Protein AF-A0A7C5CZN5-F1 (afdb_monomer_lite)

Sequence (218 aa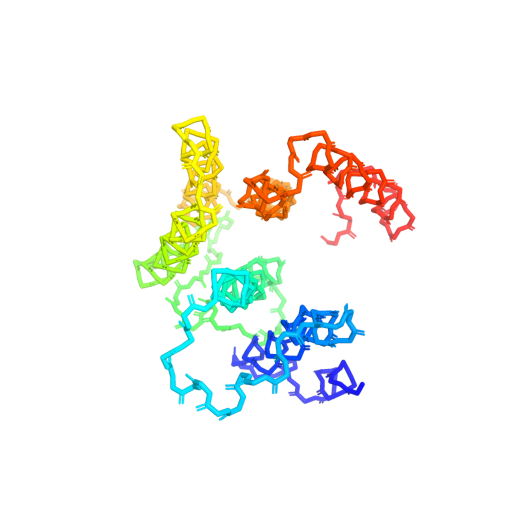):
MMGFVYNLHNKRMKGKFLPIAAAHSLLLPFSFFGAGGDPALSSSFPFVTDPMTQGAIILWGYLMLQIFYQIMIEGDLKDIDMDEASMLRSLGVKVTEGRFVASLRARVVSMVLKILSASLLFVSVAVLGGTLVHYIIIAFFSIILLLLDRMMMGQKLFDHARMLRTMALMEVASTFAIPAAVSPVIGWEASLFIMIINISYFVPMNRFLWGTLIKPRV

Radius of gyration: 18.28 Å; chains: 1; bounding box: 50×35×45 Å

Foldseek 3Di:
DVVVVCVPPVQAPQCSLQVVLVVVLVVQVCVQVVVPHDPCCVVCPPPDPQLVVVLSVLVSVLSSLVSSCCCQPLVCLLCQVPPTRHNQVVQPWHQDPQKTAGDPSSLVVNLVSLVSSLVSLVVSLVSLVHDPVLVVVSVVLSVLLNVLSCVLNPIDRDDSQVNQLSSLSNVLSSVLSSLSSCCSPVNPVVSVVVSVVVLVCQQVVQCVQQVHRRTRDD

Secondary structure (DSSP, 8-state):
-HHHHHHHTGGG-TTTHHHHHHHHHTHHHHHHHHTT--TTHHHHTT----HHHHHHHHHHHHHHHHHHHIIIIIIHHHTTTSSS--HHHHTT-EEETTEEE--HHHHHHHHHHHHHHHHHHHHHHHHTT--HHHHHHHHHHHHHHHHHHHHHHS-EE--HHHHHHHHHHHHHHHHHHHHHHHHHHHHHHHHHHHHHHHHHHHHHHHHHHHSSSS----

Structure (mmCIF, N/CA/C/O backbone):
data_AF-A0A7C5CZN5-F1
#
_entry.id   AF-A0A7C5CZN5-F1
#
loop_
_atom_site.group_PDB
_atom_site.id
_atom_site.type_symbol
_atom_site.label_atom_id
_atom_site.label_alt_id
_atom_site.label_comp_id
_atom_site.label_asym_id
_atom_site.label_entity_id
_atom_site.label_seq_id
_atom_site.pdbx_PDB_ins_code
_atom_site.Cartn_x
_atom_site.Cartn_y
_atom_site.Cartn_z
_atom_site.occupancy
_atom_site.B_iso_or_equiv
_atom_site.auth_seq_id
_atom_site.auth_comp_id
_atom_site.auth_asym_id
_atom_site.auth_atom_id
_atom_site.pdbx_PDB_model_num
ATOM 1 N N . MET A 1 1 ? 1.472 -23.435 6.966 1.00 40.16 1 MET A N 1
ATOM 2 C CA . MET A 1 1 ? 2.025 -23.549 8.340 1.00 40.16 1 MET A CA 1
ATOM 3 C C . MET A 1 1 ? 1.738 -22.334 9.230 1.00 40.16 1 MET A C 1
ATOM 5 O O . MET A 1 1 ? 1.247 -22.535 10.330 1.00 40.16 1 MET A O 1
ATOM 9 N N . MET A 1 2 ? 1.955 -21.086 8.792 1.00 47.81 2 MET A N 1
ATOM 10 C CA . MET A 1 2 ? 1.761 -19.897 9.655 1.00 47.81 2 MET A CA 1
ATOM 11 C C . MET A 1 2 ? 0.302 -19.607 10.062 1.00 47.81 2 MET A C 1
ATOM 13 O O . MET A 1 2 ? 0.075 -19.116 11.162 1.00 47.81 2 MET A O 1
ATOM 17 N N . GLY A 1 3 ? -0.697 -19.983 9.252 1.00 45.53 3 GLY A N 1
ATOM 18 C CA . GLY A 1 3 ? -2.117 -19.869 9.632 1.00 45.53 3 GLY A CA 1
ATOM 19 C C . GLY A 1 3 ? -2.522 -20.750 10.827 1.00 45.53 3 GLY A C 1
ATOM 20 O O . GLY A 1 3 ? -3.391 -20.377 11.610 1.00 45.53 3 GLY A O 1
ATOM 21 N N . PHE A 1 4 ? -1.842 -21.884 11.025 1.00 47.12 4 PHE A N 1
ATOM 22 C CA . PHE A 1 4 ? -2.062 -22.772 12.171 1.00 47.12 4 PHE A CA 1
ATOM 23 C C . PHE A 1 4 ? -1.466 -22.179 13.457 1.00 47.12 4 PHE A C 1
ATOM 25 O O . PHE A 1 4 ? -2.134 -22.119 14.487 1.00 47.12 4 PHE A O 1
ATOM 32 N N . VAL A 1 5 ? -0.246 -21.634 13.372 1.00 55.03 5 VAL A N 1
ATOM 33 C CA . VAL A 1 5 ? 0.393 -20.888 14.472 1.00 55.03 5 VAL A CA 1
ATOM 34 C C . VAL A 1 5 ? -0.419 -19.636 14.826 1.00 55.03 5 VAL A C 1
ATOM 36 O O . VAL A 1 5 ? -0.600 -19.325 16.004 1.00 55.03 5 VAL A O 1
ATOM 39 N N . TYR A 1 6 ? -0.983 -18.959 13.817 1.00 54.09 6 TYR A N 1
ATOM 40 C CA . TYR A 1 6 ? -1.838 -17.794 14.018 1.00 54.09 6 TYR A CA 1
ATOM 41 C C . TYR A 1 6 ? -3.081 -18.115 14.853 1.00 54.09 6 TYR A C 1
ATOM 43 O O . TYR A 1 6 ? -3.347 -17.443 15.851 1.00 54.09 6 TYR A O 1
ATOM 51 N N . ASN A 1 7 ? -3.801 -19.171 14.470 1.00 61.59 7 ASN A N 1
ATOM 52 C CA . ASN A 1 7 ? -5.035 -19.576 15.137 1.00 61.59 7 ASN A CA 1
ATOM 53 C C . ASN A 1 7 ? -4.812 -20.122 16.553 1.00 61.59 7 ASN A C 1
ATOM 55 O O . ASN A 1 7 ? -5.695 -19.965 17.391 1.00 61.59 7 ASN A O 1
ATOM 59 N N . LEU A 1 8 ? -3.652 -20.724 16.838 1.00 57.94 8 LEU A N 1
ATOM 60 C CA . LEU A 1 8 ? -3.363 -21.296 18.157 1.00 57.94 8 LEU A CA 1
ATOM 61 C C . LEU A 1 8 ? -2.773 -20.292 19.158 1.00 57.94 8 LEU A C 1
ATOM 63 O O . LEU A 1 8 ? -3.093 -20.373 20.340 1.00 57.94 8 LEU A O 1
ATOM 67 N N . HIS A 1 9 ? -1.919 -19.362 18.715 1.00 59.38 9 HIS A N 1
ATOM 68 C CA . HIS A 1 9 ? -1.134 -18.517 19.632 1.00 59.38 9 HIS A CA 1
ATOM 69 C C . HIS A 1 9 ? -1.270 -17.005 19.376 1.00 59.38 9 HIS A C 1
ATOM 71 O O . HIS A 1 9 ? -1.290 -16.226 20.330 1.00 59.38 9 HIS A O 1
ATOM 77 N N . ASN A 1 10 ? -1.420 -16.553 18.124 1.00 58.41 10 ASN A N 1
ATOM 78 C CA . ASN A 1 10 ? -1.312 -15.117 17.815 1.00 58.41 10 ASN A CA 1
ATOM 79 C C . ASN A 1 10 ? -2.594 -14.305 18.001 1.00 58.41 10 ASN A C 1
ATOM 81 O O . ASN A 1 10 ? -2.487 -13.089 18.129 1.00 58.41 10 ASN A O 1
ATOM 85 N N . LYS A 1 11 ? -3.790 -14.907 18.079 1.00 61.91 11 LYS A N 1
ATOM 86 C CA . LYS A 1 11 ? -5.019 -14.134 18.375 1.00 61.91 11 LYS A CA 1
ATOM 87 C C . LYS A 1 11 ? -4.953 -13.367 19.708 1.00 61.91 11 LYS A C 1
ATOM 89 O O . LYS A 1 11 ? -5.675 -12.396 19.909 1.00 61.91 11 LYS A O 1
ATOM 94 N N . ARG A 1 12 ? -4.048 -13.777 20.604 1.00 69.56 12 ARG A N 1
ATOM 95 C CA . ARG A 1 12 ? -3.794 -13.154 21.912 1.00 69.56 12 ARG A CA 1
ATOM 96 C C . ARG A 1 12 ? -2.613 -12.176 21.915 1.00 69.56 12 ARG A C 1
ATOM 98 O O . ARG A 1 12 ? -2.383 -11.501 22.915 1.00 69.56 12 ARG A O 1
ATOM 105 N N . MET A 1 13 ? -1.861 -12.073 20.819 1.00 78.56 13 MET A N 1
ATOM 106 C CA . MET A 1 13 ? -0.673 -11.223 20.724 1.00 78.56 13 MET A CA 1
ATOM 107 C C . MET A 1 13 ? -0.981 -9.924 19.979 1.00 78.56 13 MET A C 1
ATOM 109 O O . MET A 1 13 ? -1.413 -9.940 18.832 1.00 78.56 13 MET A O 1
ATOM 113 N N . LYS A 1 14 ? -0.662 -8.774 20.585 1.00 80.12 14 LYS A N 1
ATOM 114 C CA . LYS A 1 14 ? -0.815 -7.458 19.930 1.00 80.12 14 LYS A CA 1
ATOM 115 C C . LYS A 1 14 ? 0.038 -7.341 18.657 1.00 80.12 14 LYS A C 1
ATOM 117 O O . LYS A 1 14 ? -0.396 -6.771 17.667 1.00 80.12 14 LYS A O 1
ATOM 122 N N . GLY A 1 15 ? 1.228 -7.946 18.654 1.00 78.81 15 GLY A N 1
ATOM 123 C CA . GLY A 1 15 ? 2.153 -7.968 17.513 1.00 78.81 15 GLY A CA 1
ATOM 124 C C . GLY A 1 15 ? 1.828 -8.993 16.420 1.00 78.81 15 GLY A C 1
ATOM 125 O O . GLY A 1 15 ? 2.710 -9.301 15.623 1.00 78.81 15 GLY A O 1
ATOM 126 N N . LYS A 1 16 ? 0.607 -9.552 16.378 1.00 79.50 16 LYS A N 1
ATOM 127 C CA . LYS A 1 16 ? 0.226 -10.645 15.459 1.00 79.50 16 LYS A CA 1
ATOM 128 C C . LYS A 1 16 ? 0.485 -10.338 13.982 1.00 79.50 16 LYS A C 1
ATOM 130 O O . LYS A 1 16 ? 0.818 -11.241 13.223 1.00 79.50 16 LYS A O 1
ATOM 135 N N . PHE A 1 17 ? 0.393 -9.070 13.590 1.00 82.25 17 PHE A N 1
ATOM 136 C CA . PHE A 1 17 ? 0.615 -8.612 12.219 1.00 82.25 17 PHE A CA 1
ATOM 137 C C . PHE A 1 17 ? 2.041 -8.868 11.701 1.00 82.25 17 PHE A C 1
ATOM 139 O O . PHE A 1 17 ? 2.196 -9.135 10.513 1.00 82.25 17 PHE A O 1
ATOM 146 N N . LEU A 1 18 ? 3.066 -8.844 12.567 1.00 85.06 18 LEU A N 1
ATOM 147 C CA . LEU A 1 18 ? 4.470 -9.008 12.167 1.00 85.06 18 LEU A CA 1
ATOM 148 C C . LEU A 1 18 ? 4.746 -10.370 11.505 1.00 85.06 18 LEU A C 1
ATOM 150 O O . LEU A 1 18 ? 5.114 -10.391 10.328 1.00 85.06 18 LEU A O 1
ATOM 154 N N . PRO A 1 19 ? 4.547 -11.512 12.196 1.00 80.94 19 PRO A N 1
ATOM 155 C CA . PRO A 1 19 ? 4.796 -12.818 11.595 1.00 80.94 19 PRO A CA 1
ATOM 156 C C . PRO A 1 19 ? 3.873 -13.081 10.400 1.00 80.94 19 PRO A C 1
ATOM 158 O O . PRO A 1 19 ? 4.314 -13.644 9.402 1.00 80.94 19 PRO A O 1
ATOM 161 N N . ILE A 1 20 ? 2.607 -12.654 10.456 1.00 81.44 20 ILE A N 1
ATOM 162 C CA . ILE A 1 20 ? 1.650 -12.903 9.367 1.00 81.44 20 ILE A CA 1
ATOM 163 C C . ILE A 1 20 ? 2.083 -12.182 8.096 1.00 81.44 20 ILE A C 1
ATOM 165 O O . ILE A 1 20 ? 2.113 -12.805 7.036 1.00 81.44 20 ILE A O 1
ATOM 169 N N . ALA A 1 21 ? 2.438 -10.903 8.190 1.00 85.00 21 ALA A N 1
ATOM 170 C CA . ALA A 1 21 ? 2.872 -10.146 7.030 1.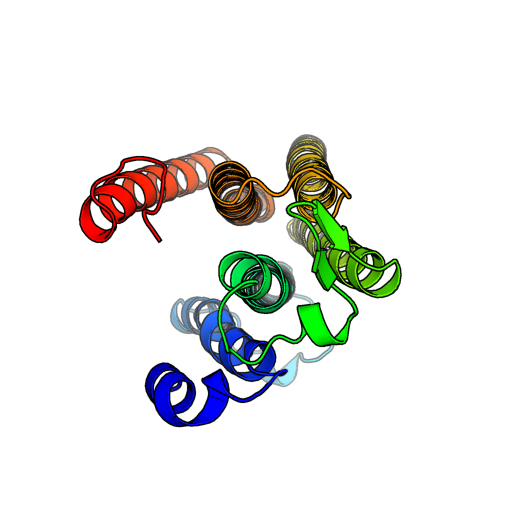00 85.00 21 ALA A CA 1
ATOM 171 C C . ALA A 1 21 ? 4.201 -10.651 6.482 1.00 85.00 21 ALA A C 1
ATOM 173 O O . ALA A 1 21 ? 4.326 -10.738 5.269 1.00 85.00 21 ALA A O 1
ATOM 174 N N . ALA A 1 22 ? 5.143 -11.063 7.338 1.00 82.00 22 ALA A N 1
ATOM 175 C CA . ALA A 1 22 ? 6.364 -11.719 6.878 1.00 82.00 22 ALA A CA 1
ATOM 176 C C . ALA A 1 22 ? 6.045 -12.992 6.076 1.00 82.00 22 ALA A C 1
ATOM 178 O O . ALA A 1 22 ? 6.580 -13.187 4.995 1.00 82.00 22 ALA A O 1
ATOM 179 N N . ALA A 1 23 ? 5.124 -13.837 6.546 1.00 83.94 23 ALA A N 1
ATOM 180 C CA . ALA A 1 23 ? 4.755 -15.053 5.822 1.00 83.94 23 ALA A CA 1
ATOM 181 C C . ALA A 1 23 ? 4.038 -14.787 4.493 1.00 83.94 23 ALA A C 1
ATOM 183 O O . ALA A 1 23 ? 4.327 -15.452 3.502 1.00 83.94 23 ALA A O 1
ATOM 184 N N . HIS A 1 24 ? 3.086 -13.853 4.474 1.00 84.69 24 HIS A N 1
ATOM 185 C CA . HIS A 1 24 ? 2.280 -13.585 3.281 1.00 84.69 24 HIS A CA 1
ATOM 186 C C . HIS A 1 24 ? 3.042 -12.752 2.250 1.00 84.69 24 HIS A C 1
ATOM 188 O O . HIS A 1 24 ? 2.870 -12.969 1.053 1.00 84.69 24 HIS A O 1
ATOM 194 N N . SER A 1 25 ? 3.925 -11.847 2.684 1.00 86.69 25 SER A N 1
ATOM 195 C CA . SER A 1 25 ? 4.734 -11.053 1.760 1.00 86.69 25 SER A CA 1
ATOM 196 C C . SER A 1 25 ? 5.730 -11.917 0.989 1.00 86.69 25 SER A C 1
ATOM 198 O O . SER A 1 25 ? 6.031 -11.586 -0.152 1.00 86.69 25 SER A O 1
ATOM 200 N N . LEU A 1 26 ? 6.185 -13.046 1.555 1.00 86.38 26 LEU A N 1
ATOM 201 C CA . LEU A 1 26 ? 7.110 -13.981 0.902 1.00 86.38 26 LEU A CA 1
ATOM 202 C C . LEU A 1 26 ? 6.550 -14.638 -0.370 1.00 86.38 26 LEU A C 1
ATOM 204 O O . LEU A 1 26 ? 7.328 -15.143 -1.175 1.00 86.38 26 LEU A O 1
ATOM 208 N N . LEU A 1 27 ? 5.234 -14.594 -0.605 1.00 85.12 27 LEU A N 1
ATOM 209 C CA . LEU A 1 27 ? 4.645 -15.082 -1.858 1.00 85.12 27 LEU A CA 1
ATOM 210 C C . LEU A 1 27 ? 5.238 -14.379 -3.088 1.00 85.12 27 LEU A C 1
ATOM 212 O O . LEU A 1 27 ? 5.466 -15.029 -4.109 1.00 85.12 27 LEU A O 1
ATOM 216 N N . LEU A 1 28 ? 5.529 -13.078 -2.985 1.00 85.19 28 LEU A N 1
ATOM 217 C CA . LEU A 1 28 ? 6.115 -12.303 -4.078 1.00 85.19 28 LEU A CA 1
ATOM 218 C C . LEU A 1 28 ? 7.554 -12.741 -4.401 1.00 85.19 28 LEU A C 1
ATOM 220 O O . LEU A 1 28 ? 7.777 -13.146 -5.542 1.00 85.19 28 LEU A O 1
ATOM 224 N N . PRO A 1 29 ? 8.524 -12.732 -3.462 1.00 82.69 29 PRO A N 1
ATOM 225 C CA . PRO A 1 29 ? 9.877 -13.187 -3.759 1.00 82.69 29 PRO A CA 1
ATOM 226 C C . PRO A 1 29 ? 9.910 -14.658 -4.188 1.00 82.69 29 PRO A C 1
ATOM 228 O O . PRO A 1 29 ? 10.628 -14.975 -5.130 1.00 82.69 29 PRO A O 1
ATOM 231 N N . PHE A 1 30 ? 9.096 -15.549 -3.603 1.00 83.75 30 PHE A N 1
ATOM 232 C CA . PHE A 1 30 ? 9.028 -16.937 -4.084 1.00 83.75 30 PHE A CA 1
ATOM 233 C C . PHE A 1 30 ? 8.575 -17.030 -5.542 1.00 83.75 30 PHE A C 1
ATOM 235 O O . PHE A 1 30 ? 9.169 -17.780 -6.313 1.00 83.75 30 PHE A O 1
ATOM 242 N N . SER A 1 31 ? 7.563 -16.254 -5.932 1.00 84.62 31 SER A N 1
ATOM 243 C CA . SER A 1 31 ? 7.087 -16.230 -7.319 1.00 84.62 31 SER A CA 1
ATOM 244 C C . SER A 1 31 ? 8.133 -15.632 -8.264 1.00 84.62 31 SER A C 1
ATOM 246 O O . SER A 1 31 ? 8.361 -16.174 -9.340 1.00 84.62 31 SER A O 1
ATOM 248 N N . PHE A 1 32 ? 8.805 -14.553 -7.851 1.00 84.38 32 PHE A N 1
ATOM 249 C CA . PHE A 1 32 ? 9.833 -13.882 -8.648 1.00 84.38 32 PHE A CA 1
ATOM 250 C C . PHE A 1 32 ? 11.049 -14.783 -8.903 1.00 84.38 32 PHE A C 1
ATOM 252 O O . PHE A 1 32 ? 11.406 -15.017 -10.054 1.00 84.38 32 PHE A O 1
ATOM 259 N N . PHE A 1 33 ? 11.650 -15.356 -7.855 1.00 82.06 33 PHE A N 1
ATOM 260 C CA . PHE A 1 33 ? 12.804 -16.252 -8.021 1.00 82.06 33 PHE A CA 1
ATOM 261 C C . PHE A 1 33 ? 12.414 -17.588 -8.660 1.00 82.06 33 PHE A C 1
ATOM 263 O O . PHE A 1 33 ? 13.184 -18.135 -9.444 1.00 82.06 33 PHE A O 1
ATOM 270 N N . GLY A 1 34 ? 11.203 -18.090 -8.397 1.00 79.62 34 GLY A N 1
ATOM 271 C CA . GLY A 1 34 ? 10.682 -19.298 -9.040 1.00 79.62 34 GLY A CA 1
ATOM 272 C C . GLY A 1 34 ? 10.465 -19.149 -10.550 1.00 79.62 34 GLY A C 1
ATOM 273 O O . GLY A 1 34 ? 10.592 -20.127 -11.279 1.00 79.62 34 GLY A O 1
ATOM 274 N N . ALA A 1 35 ? 10.189 -17.933 -11.029 1.00 82.69 35 ALA A N 1
ATOM 275 C CA . ALA A 1 35 ? 10.028 -17.618 -12.448 1.00 82.69 35 ALA A CA 1
ATOM 276 C C . ALA A 1 35 ? 11.351 -17.267 -13.164 1.00 82.69 35 ALA A C 1
ATOM 278 O O . ALA A 1 35 ? 11.318 -16.799 -14.300 1.00 82.69 35 ALA A O 1
ATOM 279 N N . GLY A 1 36 ? 12.506 -17.488 -12.524 1.00 77.31 36 GLY A N 1
ATOM 280 C CA . GLY A 1 36 ? 13.822 -17.179 -13.094 1.00 77.31 36 GLY A CA 1
ATOM 281 C C . GLY A 1 36 ? 14.361 -15.788 -12.747 1.00 77.31 36 GLY A C 1
ATOM 282 O O . GLY A 1 36 ? 15.161 -15.249 -13.506 1.00 77.31 36 GLY A O 1
ATOM 283 N N . GLY A 1 37 ? 13.924 -15.198 -11.626 1.00 76.25 37 GLY A N 1
ATOM 284 C CA . GLY A 1 37 ? 14.500 -13.962 -11.080 1.00 76.25 37 GLY A CA 1
ATOM 285 C C . GLY A 1 37 ? 16.007 -14.064 -10.799 1.00 76.25 37 GLY A C 1
ATOM 286 O O . GLY A 1 37 ? 16.558 -15.162 -10.741 1.00 76.25 37 GLY A O 1
ATOM 287 N N . ASP A 1 38 ? 16.669 -12.915 -10.622 1.00 76.12 38 ASP A N 1
ATOM 288 C CA . ASP A 1 38 ? 18.136 -12.804 -10.627 1.00 76.12 38 ASP A CA 1
ATOM 289 C C . ASP A 1 38 ? 18.831 -13.772 -9.637 1.00 76.12 38 ASP A C 1
ATOM 291 O O . ASP A 1 38 ? 18.738 -13.587 -8.414 1.00 76.12 38 ASP A O 1
ATOM 295 N N . PRO A 1 39 ? 19.566 -14.789 -10.135 1.00 66.56 39 PRO A N 1
ATOM 296 C CA . PRO A 1 39 ? 20.276 -15.742 -9.289 1.00 66.56 39 PRO A CA 1
ATOM 297 C C . PRO A 1 39 ? 21.468 -15.110 -8.552 1.00 66.56 39 PRO A C 1
ATOM 299 O O . PRO A 1 39 ? 21.938 -15.676 -7.564 1.00 66.56 39 PRO A O 1
ATOM 302 N N . ALA A 1 40 ? 21.951 -13.943 -8.994 1.00 67.12 40 ALA A N 1
ATOM 303 C CA . ALA A 1 40 ? 23.078 -13.230 -8.399 1.00 67.12 40 ALA A CA 1
ATOM 304 C C . ALA A 1 40 ? 22.679 -12.325 -7.219 1.00 67.12 40 ALA A C 1
ATOM 306 O O . ALA A 1 40 ? 23.544 -11.654 -6.649 1.00 67.12 40 ALA A O 1
ATOM 307 N N . LEU A 1 41 ? 21.408 -12.319 -6.792 1.00 71.75 41 LEU A N 1
ATOM 308 C CA . LEU A 1 41 ? 20.956 -11.482 -5.674 1.00 71.75 41 LEU A CA 1
ATOM 309 C C . LEU A 1 41 ? 21.795 -11.695 -4.402 1.00 71.75 41 LEU A C 1
ATOM 311 O O . LEU A 1 41 ? 22.114 -10.730 -3.710 1.00 71.75 41 LEU A O 1
ATOM 315 N N . SER A 1 42 ? 22.181 -12.937 -4.099 1.00 67.75 42 SER A N 1
ATOM 316 C CA . SER A 1 42 ? 22.986 -13.258 -2.911 1.00 67.75 42 SER A CA 1
ATOM 317 C C . SER A 1 42 ? 24.381 -12.625 -2.943 1.00 67.75 42 SER A C 1
ATOM 319 O O . SER A 1 42 ? 24.892 -12.236 -1.896 1.00 67.75 42 SER A O 1
ATOM 321 N N . SER A 1 43 ? 24.976 -12.481 -4.130 1.00 68.31 43 SER A N 1
ATOM 322 C CA . SER A 1 43 ? 26.282 -11.844 -4.334 1.00 68.31 43 SER A CA 1
ATOM 323 C C . SER A 1 43 ? 26.207 -10.325 -4.493 1.00 68.31 43 SER A C 1
ATOM 325 O O . SER A 1 43 ? 27.184 -9.639 -4.205 1.00 68.31 43 SER A O 1
ATOM 327 N N . SER A 1 44 ? 25.062 -9.798 -4.931 1.00 65.69 44 SER A N 1
ATOM 328 C CA . SER A 1 44 ? 24.868 -8.371 -5.216 1.00 65.69 44 SER A CA 1
ATOM 329 C C . SER A 1 44 ? 24.215 -7.606 -4.060 1.00 65.69 44 SER A C 1
ATOM 331 O O . SER A 1 44 ? 24.133 -6.383 -4.104 1.00 65.69 44 SER A O 1
ATOM 333 N N . PHE A 1 45 ? 23.747 -8.280 -3.005 1.00 65.31 45 PHE A N 1
ATOM 334 C CA . PHE A 1 45 ? 23.157 -7.623 -1.837 1.00 65.31 45 PHE A CA 1
ATOM 335 C C . PHE A 1 45 ? 24.232 -6.908 -0.989 1.00 65.31 45 PHE A C 1
ATOM 337 O O . PHE A 1 45 ? 25.274 -7.499 -0.709 1.00 65.31 45 PHE A O 1
ATOM 344 N N . PRO A 1 46 ? 24.008 -5.664 -0.519 1.00 63.00 46 PRO A N 1
ATOM 345 C CA . PRO A 1 46 ? 22.781 -4.863 -0.617 1.00 63.00 46 PRO A CA 1
ATOM 346 C C . PRO A 1 46 ? 22.691 -3.966 -1.867 1.00 63.00 46 PRO A C 1
ATOM 348 O O . PRO A 1 46 ? 21.696 -3.268 -2.043 1.00 63.00 46 PRO A O 1
ATOM 351 N N . PHE A 1 47 ? 23.706 -3.961 -2.729 1.00 71.25 47 PHE A N 1
ATOM 352 C CA . PHE A 1 47 ? 23.830 -3.069 -3.885 1.00 71.25 47 PHE A CA 1
ATOM 353 C C . PHE A 1 47 ? 23.340 -3.727 -5.183 1.00 71.25 47 PHE A C 1
ATOM 355 O O . PHE A 1 47 ? 24.076 -3.834 -6.162 1.00 71.25 47 PHE A O 1
ATOM 362 N N . VAL A 1 48 ? 22.081 -4.174 -5.190 1.00 77.69 48 VAL A N 1
ATOM 363 C CA . VAL A 1 48 ? 21.430 -4.687 -6.405 1.00 77.69 48 VAL A CA 1
ATOM 364 C C . VAL A 1 48 ? 21.386 -3.560 -7.427 1.00 77.69 48 VAL A C 1
ATOM 366 O O . VAL A 1 48 ? 20.892 -2.488 -7.096 1.00 77.69 48 VAL A O 1
ATOM 369 N N . THR A 1 49 ? 21.888 -3.770 -8.642 1.00 77.75 49 THR A N 1
ATOM 370 C CA . THR A 1 49 ? 21.896 -2.761 -9.721 1.00 77.75 49 THR A CA 1
ATOM 371 C C . THR A 1 49 ? 20.873 -3.045 -10.815 1.00 77.75 49 THR A C 1
ATOM 373 O O . THR A 1 49 ? 20.483 -2.120 -11.522 1.00 77.75 49 THR A O 1
ATOM 376 N N . ASP A 1 50 ? 20.419 -4.296 -10.937 1.00 85.75 50 ASP A N 1
ATOM 377 C CA . ASP A 1 50 ? 19.389 -4.694 -11.891 1.00 85.75 50 ASP A CA 1
ATOM 378 C C . ASP A 1 50 ? 18.033 -4.036 -11.549 1.00 85.75 50 ASP A C 1
ATOM 380 O O . ASP A 1 50 ? 17.492 -4.281 -10.461 1.00 85.75 50 ASP A O 1
ATOM 384 N N . PRO A 1 51 ? 17.454 -3.219 -12.451 1.00 87.50 51 PRO A N 1
ATOM 385 C CA . PRO A 1 51 ? 16.204 -2.513 -12.186 1.00 87.50 51 PRO A CA 1
ATOM 386 C C . PRO A 1 51 ? 15.017 -3.436 -11.897 1.00 87.50 51 PRO A C 1
ATOM 388 O O . PRO A 1 51 ? 14.166 -3.094 -11.074 1.00 87.50 51 PRO A O 1
ATOM 391 N N . MET A 1 52 ? 14.945 -4.614 -12.531 1.00 87.56 52 MET A N 1
ATOM 392 C CA . MET A 1 52 ? 13.833 -5.546 -12.304 1.00 87.56 52 MET A CA 1
ATOM 393 C C . MET A 1 52 ? 13.872 -6.110 -10.884 1.00 87.56 52 MET A C 1
ATOM 395 O O . MET A 1 52 ? 12.858 -6.112 -10.183 1.00 87.56 52 MET A O 1
ATOM 399 N N . THR A 1 53 ? 15.052 -6.526 -10.431 1.00 88.12 53 THR A N 1
ATOM 400 C CA . THR A 1 53 ? 15.273 -7.073 -9.089 1.00 88.12 53 THR A CA 1
ATOM 401 C C . THR A 1 53 ? 15.112 -6.000 -8.017 1.00 88.12 53 THR A C 1
ATOM 403 O O . THR A 1 53 ? 14.446 -6.239 -7.007 1.00 88.12 53 THR A O 1
ATOM 406 N N . GLN A 1 54 ? 15.630 -4.786 -8.244 1.00 89.75 54 GLN A N 1
ATOM 407 C CA . GLN A 1 54 ? 15.365 -3.641 -7.366 1.00 89.75 54 GLN A CA 1
ATOM 408 C C . GLN A 1 54 ? 13.858 -3.364 -7.252 1.00 89.75 54 GLN A C 1
ATOM 410 O O . GLN A 1 54 ? 13.327 -3.269 -6.143 1.00 89.75 54 GLN A O 1
ATOM 415 N N . GLY A 1 55 ? 13.154 -3.277 -8.386 1.00 91.56 55 GLY A N 1
ATOM 416 C CA . GLY A 1 55 ? 11.710 -3.052 -8.431 1.00 91.56 55 GLY A CA 1
ATOM 417 C C . GLY A 1 55 ? 10.931 -4.127 -7.673 1.00 91.56 55 GLY A C 1
ATOM 418 O O . GLY A 1 55 ? 10.059 -3.798 -6.868 1.00 91.56 55 GLY A O 1
ATOM 419 N N . ALA A 1 56 ? 11.290 -5.402 -7.846 1.00 90.44 56 ALA A N 1
ATOM 420 C CA . ALA A 1 56 ? 10.683 -6.520 -7.125 1.00 90.44 56 ALA A CA 1
ATOM 421 C C . ALA A 1 56 ? 10.878 -6.419 -5.601 1.00 90.44 56 ALA A C 1
ATOM 423 O O . ALA A 1 56 ? 9.923 -6.619 -4.848 1.00 90.44 56 ALA A O 1
ATOM 424 N N . ILE A 1 57 ? 12.076 -6.049 -5.131 1.00 91.12 57 ILE A N 1
ATOM 425 C CA . ILE A 1 57 ? 12.365 -5.847 -3.698 1.00 91.12 57 ILE A CA 1
ATOM 426 C C . ILE A 1 57 ? 11.552 -4.676 -3.132 1.00 91.12 57 ILE A C 1
ATOM 428 O O . ILE A 1 57 ? 10.975 -4.785 -2.047 1.00 91.12 57 ILE A O 1
ATOM 432 N N . ILE A 1 58 ? 11.464 -3.564 -3.864 1.00 94.50 58 ILE A N 1
ATOM 433 C CA . ILE A 1 58 ? 10.681 -2.391 -3.449 1.00 94.50 58 ILE A CA 1
ATOM 434 C C . ILE A 1 58 ? 9.193 -2.748 -3.344 1.00 94.50 58 ILE A C 1
ATOM 436 O O . ILE A 1 58 ? 8.542 -2.411 -2.353 1.00 94.50 58 ILE A O 1
ATOM 440 N N . LEU A 1 59 ? 8.657 -3.471 -4.331 1.00 93.81 59 LEU A N 1
ATOM 441 C CA . LEU A 1 59 ? 7.263 -3.921 -4.343 1.00 93.81 59 LEU A CA 1
ATOM 442 C C . LEU A 1 59 ? 6.975 -4.971 -3.267 1.00 93.81 59 LEU A C 1
ATOM 444 O O . LEU A 1 59 ? 5.889 -4.969 -2.688 1.00 93.81 59 LEU A O 1
ATOM 448 N N . TRP A 1 60 ? 7.945 -5.822 -2.934 1.00 93.62 60 TRP A N 1
ATOM 449 C CA . TRP A 1 60 ? 7.858 -6.697 -1.765 1.00 93.62 60 TRP A CA 1
ATOM 450 C C . TRP A 1 60 ? 7.750 -5.891 -0.465 1.00 93.62 60 TRP A C 1
ATOM 452 O O . TRP A 1 60 ? 6.876 -6.165 0.360 1.00 93.62 60 TRP A O 1
ATOM 462 N N . GLY A 1 61 ? 8.573 -4.849 -0.310 1.00 94.56 61 GLY A N 1
ATOM 463 C CA . GLY A 1 61 ? 8.479 -3.911 0.811 1.00 94.56 61 GLY A CA 1
ATOM 464 C C . GLY A 1 61 ? 7.113 -3.222 0.880 1.00 94.56 61 GLY A C 1
ATOM 465 O O . GLY A 1 61 ? 6.507 -3.160 1.951 1.00 94.56 61 GLY A O 1
ATOM 466 N N . TYR A 1 62 ? 6.584 -2.777 -0.264 1.00 96.00 62 TYR A N 1
ATOM 467 C CA . TYR A 1 62 ? 5.235 -2.216 -0.364 1.00 96.00 62 TYR A CA 1
ATOM 468 C C . TYR A 1 62 ? 4.174 -3.211 0.113 1.00 96.00 62 TYR A C 1
ATOM 470 O O . TYR A 1 62 ? 3.350 -2.871 0.962 1.00 96.00 62 TYR A O 1
ATOM 478 N N . LEU A 1 63 ? 4.215 -4.448 -0.390 1.00 93.94 63 LEU A N 1
ATOM 479 C CA . LEU A 1 63 ? 3.266 -5.497 -0.027 1.00 93.94 63 LEU A CA 1
ATOM 480 C C . LEU A 1 63 ? 3.324 -5.797 1.475 1.00 93.94 63 LEU A C 1
ATOM 482 O O . LEU A 1 63 ? 2.288 -5.907 2.124 1.00 93.94 63 LEU A O 1
ATOM 486 N N . MET A 1 64 ? 4.525 -5.865 2.051 1.00 93.94 64 MET A N 1
ATOM 487 C CA . MET A 1 64 ? 4.705 -6.056 3.489 1.00 93.94 64 MET A CA 1
ATOM 488 C C . MET A 1 64 ? 4.061 -4.923 4.302 1.00 93.94 64 MET A C 1
ATOM 490 O O . MET A 1 64 ? 3.348 -5.201 5.268 1.00 93.94 64 MET A O 1
ATOM 494 N N . LEU A 1 65 ? 4.252 -3.660 3.900 1.00 95.50 65 LEU A N 1
ATOM 495 C CA . LEU A 1 65 ? 3.611 -2.515 4.557 1.00 95.50 65 LEU A CA 1
ATOM 496 C C . LEU A 1 65 ? 2.085 -2.526 4.398 1.00 95.50 65 LEU A C 1
ATOM 498 O O . LEU A 1 65 ? 1.379 -2.190 5.352 1.00 95.50 65 LEU A O 1
ATOM 502 N N . GLN A 1 66 ? 1.560 -2.941 3.241 1.00 94.38 66 GLN A N 1
ATOM 503 C CA . GLN A 1 66 ? 0.113 -3.089 3.065 1.00 94.38 66 GLN A CA 1
ATOM 504 C C . GLN A 1 66 ? -0.453 -4.186 3.958 1.00 94.38 66 GLN A C 1
ATOM 506 O O . GLN A 1 66 ? -1.461 -3.947 4.613 1.00 94.38 66 GLN A O 1
ATOM 511 N N . ILE A 1 67 ? 0.205 -5.342 4.072 1.00 92.50 67 ILE A N 1
ATOM 512 C CA . ILE A 1 67 ? -0.274 -6.416 4.953 1.00 92.50 67 ILE A CA 1
ATOM 513 C C . ILE A 1 67 ? -0.188 -5.985 6.427 1.00 92.50 67 ILE A C 1
ATOM 515 O O . ILE A 1 67 ? -1.108 -6.258 7.201 1.00 92.50 67 ILE A O 1
ATOM 519 N N . PHE A 1 68 ? 0.860 -5.251 6.831 1.00 93.69 68 PHE A N 1
ATOM 520 C CA . PHE A 1 68 ? 0.899 -4.621 8.158 1.00 93.69 68 PHE A CA 1
ATOM 521 C C . PHE A 1 68 ? -0.312 -3.718 8.376 1.00 93.69 68 PHE A C 1
ATOM 523 O O . PHE A 1 68 ? -0.971 -3.834 9.407 1.00 93.69 68 PHE A O 1
ATOM 530 N N . TYR A 1 69 ? -0.627 -2.851 7.415 1.00 94.81 69 TYR A N 1
ATOM 531 C CA . TYR A 1 69 ? -1.775 -1.958 7.512 1.00 94.81 69 TYR A CA 1
ATOM 532 C C . TYR A 1 69 ? -3.104 -2.726 7.586 1.00 94.81 69 TYR A C 1
ATOM 534 O O . TYR A 1 69 ? -3.908 -2.469 8.479 1.00 94.81 69 TYR A O 1
ATOM 542 N N . GLN A 1 70 ? -3.316 -3.701 6.702 1.00 92.50 70 GLN A N 1
ATOM 543 C CA . GLN A 1 70 ? -4.530 -4.520 6.651 1.00 92.50 70 GLN A CA 1
ATOM 544 C C . GLN A 1 70 ? -4.780 -5.259 7.964 1.00 92.50 70 GLN A C 1
ATOM 546 O O . GLN A 1 70 ? -5.906 -5.310 8.437 1.00 92.50 70 GLN A O 1
ATOM 551 N N . ILE A 1 71 ? -3.747 -5.801 8.607 1.00 90.25 71 ILE A N 1
ATOM 552 C CA . ILE A 1 71 ? -3.941 -6.550 9.854 1.00 90.25 71 ILE A CA 1
ATOM 553 C C . ILE A 1 71 ? -4.016 -5.605 11.056 1.00 90.25 71 ILE A C 1
ATOM 555 O O . ILE A 1 71 ? -4.931 -5.708 11.869 1.00 90.25 71 ILE A O 1
ATOM 559 N N . MET A 1 72 ? -3.047 -4.694 11.186 1.00 91.81 72 MET A N 1
ATOM 560 C CA . MET A 1 72 ? -2.891 -3.848 12.373 1.00 91.81 72 MET A CA 1
ATOM 561 C C . MET A 1 72 ? -3.916 -2.715 12.438 1.00 91.81 72 MET A C 1
ATOM 563 O O . MET A 1 72 ? -4.297 -2.314 13.533 1.00 91.81 72 MET A O 1
ATOM 567 N N . ILE A 1 73 ? -4.314 -2.157 11.293 1.00 93.62 73 ILE A N 1
ATOM 568 C CA . ILE A 1 73 ? -5.298 -1.075 11.229 1.00 93.62 73 ILE A CA 1
ATOM 569 C C . ILE A 1 73 ? -6.658 -1.652 10.857 1.00 93.62 73 ILE A C 1
ATOM 571 O O . ILE A 1 73 ? -7.591 -1.535 11.643 1.00 93.62 73 ILE A O 1
ATOM 575 N N . GLU A 1 74 ? -6.796 -2.286 9.691 1.00 92.69 74 GLU A N 1
ATOM 576 C CA . GLU A 1 74 ? -8.125 -2.683 9.206 1.00 92.69 74 GLU A CA 1
ATOM 577 C C . GLU A 1 74 ? -8.722 -3.842 10.010 1.00 92.69 74 GLU A C 1
ATOM 579 O O . GLU A 1 74 ? -9.868 -3.761 10.443 1.00 92.69 74 GLU A O 1
ATOM 584 N N . GLY A 1 75 ? -7.935 -4.885 10.276 1.00 89.50 75 GLY A N 1
ATOM 585 C CA . GLY A 1 75 ? -8.345 -6.035 11.081 1.00 89.50 75 GLY A CA 1
ATOM 586 C C . GLY A 1 75 ? -8.730 -5.624 12.499 1.00 89.50 75 GLY A C 1
ATOM 587 O O . GLY A 1 75 ? -9.843 -5.879 12.944 1.00 89.50 75 GLY A O 1
ATOM 588 N N . ASP A 1 76 ? -7.858 -4.887 13.184 1.00 90.06 76 ASP A N 1
ATOM 589 C CA . ASP A 1 76 ? -8.146 -4.405 14.539 1.00 90.06 76 ASP A CA 1
ATOM 590 C C . ASP A 1 76 ? -9.342 -3.430 14.606 1.00 90.06 76 ASP A C 1
ATOM 592 O O . ASP A 1 76 ? -10.036 -3.388 15.623 1.00 90.06 76 ASP A O 1
ATOM 596 N N . LEU A 1 77 ? -9.595 -2.635 13.556 1.00 89.94 77 LEU A N 1
ATOM 597 C CA . LEU A 1 77 ? -10.796 -1.793 13.460 1.00 89.94 77 LEU A CA 1
ATOM 598 C C . LEU A 1 77 ? -12.061 -2.614 13.214 1.00 89.94 77 LEU A C 1
ATOM 600 O O . LEU A 1 77 ? -13.120 -2.271 13.738 1.00 89.94 77 LEU A O 1
ATOM 604 N N . LYS A 1 78 ? -11.967 -3.658 12.390 1.00 86.62 78 LYS A N 1
ATOM 605 C CA . LYS A 1 78 ? -13.076 -4.568 12.099 1.00 86.62 78 LYS A CA 1
ATOM 606 C C . LYS A 1 78 ? -13.533 -5.287 13.365 1.00 86.62 78 LYS A C 1
ATOM 608 O O . LYS A 1 78 ? -14.736 -5.394 13.593 1.00 86.62 78 LYS A O 1
ATOM 613 N N . ASP A 1 79 ? -12.574 -5.676 14.199 1.00 85.88 79 ASP A N 1
ATOM 614 C CA . ASP A 1 79 ? -12.798 -6.424 15.433 1.00 85.88 79 ASP A CA 1
ATOM 615 C C . ASP A 1 79 ? -12.779 -5.512 16.675 1.00 85.88 79 ASP A C 1
ATOM 617 O O . ASP A 1 79 ? -12.540 -5.977 17.789 1.00 85.88 79 ASP A O 1
ATOM 621 N N . ILE A 1 80 ? -13.007 -4.197 16.526 1.00 84.25 80 ILE A N 1
ATOM 622 C CA . ILE A 1 80 ? -12.824 -3.209 17.608 1.00 84.25 80 ILE A CA 1
ATOM 623 C C . ILE A 1 80 ? -13.707 -3.454 18.841 1.00 84.25 80 ILE A C 1
ATOM 625 O O . ILE A 1 80 ? -13.290 -3.108 19.946 1.00 84.25 80 ILE A O 1
ATOM 629 N N . ASP A 1 81 ? -14.857 -4.102 18.661 1.00 79.88 81 ASP A N 1
ATOM 630 C CA . ASP A 1 81 ? -15.814 -4.429 19.725 1.00 79.88 81 ASP A CA 1
ATOM 631 C C . ASP A 1 81 ? -15.674 -5.875 20.252 1.00 79.88 81 ASP A C 1
ATOM 633 O O . ASP A 1 81 ? -16.392 -6.273 21.167 1.00 79.88 81 ASP A O 1
ATOM 637 N N . MET A 1 82 ? -14.750 -6.679 19.708 1.00 80.81 82 MET A N 1
ATOM 638 C CA . MET A 1 82 ? -14.526 -8.069 20.141 1.00 80.81 82 MET A CA 1
ATOM 639 C C . MET A 1 82 ? -13.461 -8.172 21.243 1.00 80.81 82 MET A C 1
ATOM 641 O O . MET A 1 82 ? -12.595 -7.311 21.361 1.00 80.81 82 MET A O 1
ATOM 645 N N . ASP A 1 83 ? -13.435 -9.240 22.039 1.00 77.69 83 ASP A N 1
ATOM 646 C CA . ASP A 1 83 ? -12.369 -9.454 23.037 1.00 77.69 83 ASP A CA 1
ATOM 647 C C . ASP A 1 83 ? -11.109 -10.099 22.420 1.00 77.69 83 ASP A C 1
ATOM 649 O O . ASP A 1 83 ? -10.649 -11.167 22.823 1.00 77.69 83 ASP A O 1
ATOM 653 N N . GLU A 1 84 ? -10.571 -9.476 21.367 1.00 79.38 84 GLU A N 1
ATOM 654 C CA . GLU A 1 84 ? -9.320 -9.890 20.725 1.00 79.38 84 GLU A CA 1
ATOM 655 C C . GLU A 1 84 ? -8.166 -8.932 21.051 1.00 79.38 84 GLU A C 1
ATOM 657 O O . GLU A 1 84 ? -8.347 -7.728 21.268 1.00 79.38 84 GLU A O 1
ATOM 662 N N . ALA A 1 85 ? -6.933 -9.454 21.042 1.00 82.38 85 ALA A N 1
ATOM 663 C CA . ALA A 1 85 ? -5.755 -8.614 21.195 1.00 82.38 85 ALA A CA 1
ATOM 664 C C . ALA A 1 85 ? -5.633 -7.653 20.004 1.00 82.38 85 ALA A C 1
ATOM 666 O O . ALA A 1 85 ? -5.520 -8.086 18.854 1.00 82.38 85 ALA A O 1
ATOM 667 N N . SER A 1 86 ? -5.605 -6.354 20.315 1.00 86.19 86 SER A N 1
ATOM 668 C CA . SER A 1 86 ? -5.496 -5.273 19.339 1.00 86.19 86 SER A CA 1
ATOM 669 C C . SER A 1 86 ? -4.319 -4.353 19.668 1.00 86.19 86 SER A C 1
ATOM 671 O O . SER A 1 86 ? -4.225 -3.768 20.757 1.00 86.19 86 SER A O 1
ATOM 673 N N . MET A 1 87 ? -3.420 -4.201 18.697 1.00 88.38 87 MET A N 1
ATOM 674 C CA . MET A 1 87 ? -2.382 -3.175 18.722 1.00 88.38 87 MET A CA 1
ATOM 675 C C . MET A 1 87 ? -3.018 -1.789 18.648 1.00 88.38 87 MET A C 1
ATOM 677 O O . MET A 1 87 ? -2.626 -0.885 19.385 1.00 88.38 87 MET A O 1
ATOM 681 N N . LEU A 1 88 ? -4.050 -1.628 17.826 1.00 90.00 88 LEU A N 1
ATOM 682 C CA . LEU A 1 88 ? -4.720 -0.352 17.621 1.00 90.00 88 LEU A CA 1
ATOM 683 C C . LEU A 1 88 ? -5.380 0.1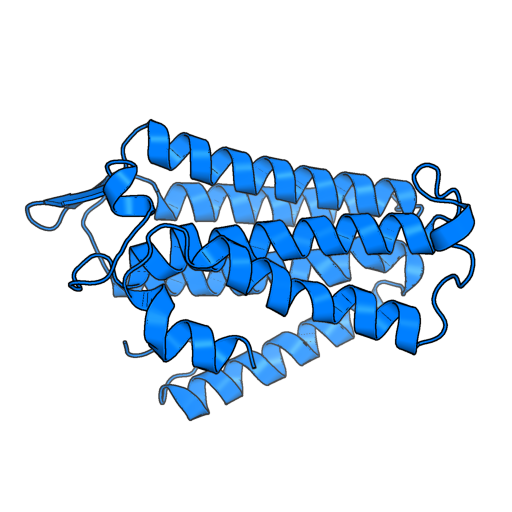92 18.899 1.00 90.00 88 LEU A C 1
ATOM 685 O O . LEU A 1 88 ? -5.237 1.378 19.213 1.00 90.00 88 LEU A O 1
ATOM 689 N N . ARG A 1 89 ? -6.009 -0.671 19.708 1.00 88.50 89 ARG A N 1
ATOM 690 C CA . ARG A 1 89 ? -6.509 -0.291 21.044 1.00 88.50 89 ARG A CA 1
ATOM 691 C C . ARG A 1 89 ? -5.385 0.140 21.971 1.00 88.50 89 ARG A C 1
ATOM 693 O O . ARG A 1 89 ? -5.530 1.123 22.691 1.00 88.50 89 ARG A O 1
ATOM 700 N N . SER A 1 90 ? -4.235 -0.536 21.917 1.00 89.38 90 SER A N 1
ATOM 701 C CA . SER A 1 90 ? -3.062 -0.137 22.706 1.00 89.38 90 SER A CA 1
ATOM 702 C C . SER A 1 90 ? -2.480 1.216 22.278 1.00 89.38 90 SER A C 1
ATOM 704 O O . SER A 1 90 ? -1.921 1.934 23.104 1.00 89.38 90 SER A O 1
ATOM 706 N N . LEU A 1 91 ? -2.689 1.610 21.018 1.00 92.00 91 LEU A N 1
ATOM 707 C CA . LEU A 1 91 ? -2.377 2.948 20.517 1.00 92.00 91 LEU A CA 1
ATOM 708 C C . LEU A 1 91 ? -3.422 3.996 20.936 1.00 92.00 91 LEU A C 1
ATOM 710 O O . LEU A 1 91 ? -3.236 5.176 20.647 1.00 92.00 91 LEU A O 1
ATOM 714 N N . GLY A 1 92 ? -4.489 3.617 21.644 1.00 90.00 92 GLY A N 1
ATOM 715 C CA . GLY A 1 92 ? -5.504 4.525 22.181 1.00 90.00 92 GLY A CA 1
ATOM 716 C C . GLY A 1 92 ? -6.705 4.739 21.262 1.00 90.00 92 GLY A C 1
ATOM 717 O O . GLY A 1 92 ? -7.346 5.787 21.339 1.00 90.00 92 GLY A O 1
ATOM 718 N N . VAL A 1 93 ? -6.992 3.789 20.371 1.00 91.25 93 VAL A N 1
ATOM 719 C CA . VAL A 1 93 ? -8.238 3.776 19.596 1.00 91.25 93 VAL A CA 1
ATOM 720 C C . VAL A 1 93 ? -9.341 3.087 20.395 1.00 91.25 93 VAL A C 1
ATOM 722 O O . VAL A 1 93 ? -9.121 2.018 20.960 1.00 91.25 93 VAL A O 1
ATOM 725 N N . LYS A 1 94 ? -10.526 3.698 20.449 1.00 89.75 94 LYS A N 1
ATOM 726 C CA . LYS A 1 94 ? -11.695 3.153 21.150 1.00 89.75 94 LYS A CA 1
ATOM 727 C C . LYS A 1 94 ? -13.004 3.605 20.511 1.00 89.75 94 LYS A C 1
ATOM 729 O O . LYS A 1 94 ? -13.058 4.668 19.888 1.00 89.75 94 LYS A O 1
ATOM 734 N N . VAL A 1 95 ? -14.059 2.826 20.722 1.00 87.06 95 VAL A N 1
ATOM 735 C CA . VAL A 1 95 ? -15.444 3.256 20.508 1.00 87.06 95 VAL A CA 1
ATOM 736 C C . VAL A 1 95 ? -16.025 3.606 21.877 1.00 87.06 95 VAL A C 1
ATOM 738 O O . VAL A 1 95 ? -15.950 2.818 22.814 1.00 87.06 95 VAL A O 1
ATOM 741 N N . THR A 1 96 ? -16.521 4.828 22.051 1.00 82.00 96 THR A N 1
ATOM 742 C CA . THR A 1 96 ? -17.134 5.283 23.311 1.00 82.00 96 THR A CA 1
ATOM 743 C C . THR A 1 96 ? -18.443 5.974 22.972 1.00 82.00 96 THR A C 1
ATOM 745 O O . THR A 1 96 ? -18.448 6.862 22.124 1.00 82.00 96 THR A O 1
ATOM 748 N N . GLU A 1 97 ? -19.548 5.530 23.578 1.00 83.31 97 GLU A N 1
ATOM 749 C CA . GLU A 1 97 ? -20.896 6.074 23.323 1.00 83.31 97 GLU A CA 1
ATOM 750 C C . GLU A 1 97 ? -21.258 6.096 21.821 1.00 83.31 97 GLU A C 1
ATOM 752 O O . GLU A 1 97 ? -21.779 7.075 21.288 1.00 83.31 97 GLU A O 1
ATOM 757 N N . GLY A 1 98 ? -20.900 5.029 21.095 1.00 82.56 98 GLY A N 1
ATOM 758 C CA . GLY A 1 98 ? -21.142 4.920 19.651 1.00 82.56 98 GLY A CA 1
ATOM 759 C C . GLY A 1 98 ? -20.280 5.845 18.782 1.00 82.56 98 GLY A C 1
ATOM 760 O O . GLY A 1 98 ? -20.506 5.942 17.577 1.00 82.56 98 GLY A O 1
ATOM 761 N N . ARG A 1 99 ? -19.281 6.534 19.348 1.00 87.44 99 ARG A N 1
ATOM 762 C CA . ARG A 1 99 ? -18.322 7.360 18.600 1.00 87.44 99 ARG A CA 1
ATOM 763 C C . ARG A 1 99 ? -16.973 6.677 18.502 1.00 87.44 99 ARG A C 1
ATOM 765 O O . ARG A 1 99 ? -16.394 6.266 19.504 1.00 87.44 99 ARG A O 1
ATOM 772 N N . PHE A 1 100 ? -16.441 6.632 17.289 1.00 90.81 100 PHE A N 1
ATOM 773 C CA . PHE A 1 100 ? -15.080 6.196 17.036 1.00 90.81 100 PHE A CA 1
ATOM 774 C C . PHE A 1 100 ? -14.095 7.312 17.380 1.00 90.81 100 PHE A C 1
ATOM 776 O O . PHE A 1 100 ? -14.187 8.428 16.855 1.00 90.81 100 PHE A O 1
ATOM 783 N N . VAL A 1 101 ? -13.127 7.003 18.240 1.00 90.75 101 VAL A N 1
ATOM 784 C CA . VAL A 1 101 ? -12.084 7.930 18.673 1.00 90.75 101 VAL A CA 1
ATOM 785 C C . VAL A 1 101 ? -10.722 7.285 18.463 1.00 90.75 101 VAL A C 1
ATOM 787 O O . VAL A 1 101 ? -10.324 6.391 19.203 1.00 90.75 101 VAL A O 1
ATOM 790 N N . ALA A 1 102 ? -9.978 7.786 17.478 1.00 93.06 102 ALA A N 1
ATOM 791 C CA . ALA A 1 102 ? -8.563 7.474 17.319 1.00 93.06 102 ALA A CA 1
ATOM 792 C C . ALA A 1 102 ? -7.685 8.545 17.976 1.00 93.06 102 ALA A C 1
ATOM 794 O O . ALA A 1 102 ? -7.873 9.743 17.723 1.00 93.06 102 ALA A O 1
ATOM 795 N N . SER A 1 103 ? -6.715 8.104 18.780 1.00 94.00 103 SER A N 1
ATOM 796 C CA . SER A 1 103 ? -5.671 8.964 19.339 1.00 94.00 103 SER A CA 1
ATOM 797 C C . SER A 1 103 ? -4.772 9.546 18.238 1.00 94.00 103 SER A C 1
ATOM 799 O O . SER A 1 103 ? -4.666 8.995 17.138 1.00 94.00 103 SER A O 1
ATOM 801 N N . LEU A 1 104 ? -4.054 10.631 18.548 1.00 93.94 104 LEU A N 1
ATOM 802 C CA . LEU A 1 104 ? -3.053 11.186 17.633 1.00 93.94 104 LEU A CA 1
ATOM 803 C C . LEU A 1 104 ? -1.969 10.155 17.282 1.00 93.94 104 LEU A C 1
ATOM 805 O O . LEU A 1 104 ? -1.580 10.058 16.124 1.00 93.94 104 LEU A O 1
ATOM 809 N N . ARG A 1 105 ? -1.529 9.343 18.255 1.00 94.56 105 ARG A N 1
ATOM 810 C CA . ARG A 1 105 ? -0.507 8.305 18.041 1.00 94.56 105 ARG A CA 1
ATOM 811 C C . ARG A 1 105 ? -0.962 7.281 17.005 1.00 94.56 105 ARG A C 1
ATOM 813 O O . ARG A 1 105 ? -0.221 6.996 16.073 1.00 94.56 105 ARG A O 1
ATOM 820 N N . ALA A 1 106 ? -2.192 6.783 17.132 1.00 94.81 106 ALA A N 1
ATOM 821 C CA . ALA A 1 106 ? -2.750 5.825 16.184 1.00 94.81 106 ALA A CA 1
ATOM 822 C C . ALA A 1 106 ? -2.868 6.418 14.773 1.00 94.81 106 ALA A C 1
ATOM 824 O O . ALA A 1 106 ? -2.486 5.773 13.800 1.00 94.81 106 ALA A O 1
ATOM 825 N N . ARG A 1 107 ? -3.335 7.670 14.662 1.00 95.38 107 ARG A N 1
ATOM 826 C CA . ARG A 1 107 ? -3.419 8.380 13.374 1.00 95.38 107 ARG A CA 1
ATOM 827 C C . ARG A 1 107 ? -2.052 8.557 12.724 1.00 95.38 107 ARG A C 1
ATOM 829 O O . ARG A 1 107 ? -1.925 8.315 11.533 1.00 95.38 107 ARG A O 1
ATOM 836 N N . VAL A 1 108 ? -1.041 8.953 13.497 1.00 95.69 108 VAL A N 1
ATOM 837 C CA . VAL A 1 108 ? 0.328 9.128 12.992 1.00 95.69 108 VAL A CA 1
ATOM 838 C C . VAL A 1 108 ? 0.897 7.798 12.508 1.00 95.69 108 VAL A C 1
ATOM 840 O O . VAL A 1 108 ? 1.420 7.751 11.403 1.00 95.69 108 VAL A O 1
ATOM 843 N N . VAL A 1 109 ? 0.746 6.712 13.272 1.00 96.00 109 VAL A N 1
ATOM 844 C CA . VAL A 1 109 ? 1.205 5.375 12.853 1.00 96.00 109 VAL A CA 1
ATOM 845 C C . VAL A 1 109 ? 0.544 4.949 11.537 1.00 96.00 109 VAL A C 1
ATOM 847 O O . VAL A 1 109 ? 1.238 4.543 10.608 1.00 96.00 109 VAL A O 1
ATOM 850 N N . SER A 1 110 ? -0.779 5.096 11.436 1.00 96.38 110 SER A N 1
ATOM 851 C CA . SER A 1 110 ? -1.553 4.772 10.229 1.00 96.38 110 SER A CA 1
ATOM 852 C C . SER A 1 110 ? -1.084 5.579 9.012 1.00 96.38 110 SER A C 1
ATOM 854 O O . SER A 1 110 ? -0.773 5.023 7.957 1.00 96.38 110 SER A O 1
ATOM 856 N N . MET A 1 111 ? -0.934 6.893 9.201 1.00 96.38 111 MET A N 1
ATOM 857 C CA . MET A 1 111 ? -0.492 7.829 8.171 1.00 96.38 111 MET A CA 1
ATOM 858 C C . MET A 1 111 ? 0.937 7.534 7.706 1.00 96.38 111 MET A C 1
ATOM 860 O O . MET A 1 111 ? 1.197 7.511 6.507 1.00 96.38 111 MET A O 1
ATOM 864 N N . VAL A 1 112 ? 1.862 7.264 8.632 1.00 97.12 112 VAL A N 1
ATOM 865 C CA . VAL A 1 112 ? 3.257 6.924 8.309 1.00 97.12 112 VAL A CA 1
ATOM 866 C C . VAL A 1 112 ? 3.319 5.655 7.465 1.00 97.12 112 VAL A C 1
ATOM 868 O O . VAL A 1 112 ? 4.005 5.653 6.447 1.00 97.12 112 VAL A O 1
ATOM 871 N N . LEU A 1 113 ? 2.567 4.606 7.815 1.00 96.69 113 LEU A N 1
ATOM 872 C CA . LEU A 1 113 ? 2.514 3.386 7.002 1.00 96.69 113 LEU A CA 1
ATOM 873 C C . LEU A 1 113 ? 2.037 3.667 5.572 1.00 96.69 113 LEU A C 1
ATOM 875 O O . LEU A 1 113 ? 2.601 3.122 4.620 1.00 96.69 113 LEU A O 1
ATOM 879 N N . LYS A 1 114 ? 1.033 4.536 5.396 1.00 95.69 114 LYS A N 1
ATOM 880 C CA . LYS A 1 114 ? 0.512 4.891 4.067 1.00 95.69 114 LYS A CA 1
ATOM 881 C C . LYS A 1 114 ? 1.453 5.789 3.278 1.00 95.69 114 LYS A C 1
ATOM 883 O O . LYS A 1 114 ? 1.627 5.542 2.089 1.00 95.69 114 LYS A O 1
ATOM 888 N N . ILE A 1 115 ? 2.100 6.760 3.920 1.00 97.75 115 ILE A N 1
ATOM 889 C CA . ILE A 1 115 ? 3.120 7.600 3.279 1.00 97.75 115 ILE A CA 1
ATOM 890 C C . ILE A 1 115 ? 4.297 6.737 2.828 1.00 97.75 115 ILE A C 1
ATOM 892 O O . ILE A 1 115 ? 4.670 6.811 1.664 1.00 97.75 115 ILE A O 1
ATOM 896 N N . LEU A 1 116 ? 4.824 5.866 3.694 1.00 98.12 116 LEU A N 1
ATOM 897 C CA . LEU A 1 116 ? 5.909 4.950 3.329 1.00 98.12 116 LEU A CA 1
ATOM 898 C C . LEU A 1 116 ? 5.501 4.031 2.174 1.00 98.12 116 LEU A C 1
ATOM 900 O O . LEU A 1 116 ? 6.255 3.877 1.219 1.00 98.12 116 LEU A O 1
ATOM 904 N N . SER A 1 117 ? 4.287 3.478 2.213 1.00 97.12 117 SER A N 1
ATOM 905 C CA . SER A 1 117 ? 3.762 2.664 1.113 1.00 97.12 117 SER A CA 1
ATOM 906 C C . SER A 1 117 ? 3.678 3.455 -0.198 1.00 97.12 117 SER A C 1
ATOM 908 O O . SER A 1 117 ? 4.113 2.968 -1.236 1.00 97.12 117 SER A O 1
ATOM 910 N N . ALA A 1 118 ? 3.157 4.683 -0.164 1.00 97.75 118 ALA A N 1
ATOM 911 C CA . ALA A 1 118 ? 3.102 5.555 -1.334 1.00 97.75 118 ALA A CA 1
ATOM 912 C C . ALA A 1 118 ? 4.510 5.852 -1.868 1.00 97.75 118 ALA A C 1
ATOM 914 O O . ALA A 1 118 ? 4.753 5.705 -3.062 1.00 97.75 118 ALA A O 1
ATOM 915 N N . SER A 1 119 ? 5.464 6.182 -0.993 1.00 98.31 119 SER A N 1
ATOM 916 C CA . SER A 1 119 ? 6.860 6.407 -1.374 1.00 98.31 119 SER A CA 1
ATOM 917 C C . SER A 1 119 ? 7.466 5.198 -2.085 1.00 98.31 119 SER A C 1
ATOM 919 O O . SER A 1 119 ? 8.109 5.380 -3.113 1.00 98.31 119 SER A O 1
ATOM 921 N N . LEU A 1 120 ? 7.219 3.971 -1.612 1.00 98.19 120 LEU A N 1
ATOM 922 C CA . LEU A 1 120 ? 7.703 2.764 -2.293 1.00 98.19 120 LEU A CA 1
ATOM 923 C C . LEU A 1 120 ? 7.094 2.599 -3.694 1.00 98.19 120 LEU A C 1
ATOM 925 O O . LEU A 1 120 ? 7.810 2.202 -4.609 1.00 98.19 120 LEU A O 1
ATOM 929 N N . LEU A 1 121 ? 5.827 2.976 -3.910 1.00 97.94 121 LEU A N 1
ATOM 930 C CA . LEU A 1 121 ? 5.240 2.987 -5.257 1.00 97.94 121 LEU A CA 1
ATOM 931 C C . LEU A 1 121 ? 5.963 3.984 -6.174 1.00 97.94 121 LEU A C 1
ATOM 933 O O . LEU A 1 121 ? 6.344 3.623 -7.286 1.00 97.94 121 LEU A O 1
ATOM 937 N N . PHE A 1 122 ? 6.222 5.208 -5.706 1.00 98.25 122 PHE A N 1
ATOM 938 C CA . PHE A 1 122 ? 6.973 6.205 -6.481 1.00 98.25 122 PHE A CA 1
ATOM 939 C C . PHE A 1 122 ? 8.394 5.738 -6.812 1.00 98.25 122 PHE A C 1
ATOM 941 O O . PHE A 1 122 ? 8.829 5.867 -7.955 1.00 98.25 122 PHE A O 1
ATOM 948 N N . VAL A 1 123 ? 9.100 5.164 -5.834 1.00 97.69 123 VAL A N 1
ATOM 949 C CA . VAL A 1 123 ? 10.458 4.640 -6.037 1.00 97.69 123 VAL A CA 1
ATOM 950 C C . VAL A 1 123 ? 10.440 3.459 -7.010 1.00 97.69 123 VAL A C 1
ATOM 952 O O . VAL A 1 123 ? 11.305 3.390 -7.877 1.00 97.69 123 VAL A O 1
ATOM 955 N N . SER A 1 124 ? 9.438 2.575 -6.941 1.00 97.06 124 SER A N 1
ATOM 956 C CA . SER A 1 124 ? 9.320 1.462 -7.891 1.00 97.06 124 SER A CA 1
ATOM 957 C C . SER A 1 124 ? 9.124 1.948 -9.328 1.00 97.06 124 SER A C 1
ATOM 959 O O . SER A 1 124 ? 9.839 1.497 -10.214 1.00 97.06 124 SER A O 1
ATOM 961 N N . VAL A 1 125 ? 8.256 2.939 -9.565 1.00 97.69 125 VAL A N 1
ATOM 962 C CA . VAL A 1 125 ? 8.082 3.540 -10.898 1.00 97.69 125 VAL A CA 1
ATOM 963 C C . VAL A 1 125 ? 9.373 4.193 -11.390 1.00 97.69 125 VAL A C 1
ATOM 965 O O . VAL A 1 125 ? 9.702 4.064 -12.567 1.00 97.69 125 VAL A O 1
ATOM 968 N N . ALA A 1 126 ? 10.122 4.860 -10.507 1.00 97.12 126 ALA A N 1
ATOM 969 C CA . ALA A 1 126 ? 11.393 5.484 -10.866 1.00 97.12 126 ALA A CA 1
ATOM 970 C C . ALA A 1 126 ? 12.447 4.464 -11.301 1.00 97.12 126 ALA A C 1
ATOM 972 O O . ALA A 1 126 ? 13.079 4.639 -12.340 1.00 97.12 126 ALA A O 1
ATOM 973 N N . VAL A 1 127 ? 12.595 3.380 -10.541 1.00 96.12 127 VAL A N 1
ATOM 974 C CA . VAL A 1 127 ? 13.532 2.295 -10.854 1.00 96.12 127 VAL A CA 1
ATOM 975 C C . VAL A 1 127 ? 13.135 1.569 -12.138 1.00 96.12 127 VAL A C 1
ATOM 977 O O . VAL A 1 127 ? 13.989 1.258 -12.959 1.00 96.12 127 VAL A O 1
ATOM 980 N N . LEU A 1 128 ? 11.838 1.346 -12.351 1.00 96.31 128 LEU A N 1
ATOM 981 C CA . LEU A 1 128 ? 11.320 0.625 -13.514 1.00 96.31 128 LEU A CA 1
ATOM 982 C C . LEU A 1 128 ? 11.230 1.483 -14.792 1.00 96.31 128 LEU A C 1
ATOM 984 O O . LEU A 1 128 ? 10.692 1.021 -15.794 1.00 96.31 128 LEU A O 1
ATOM 988 N N . GLY A 1 129 ? 11.741 2.719 -14.782 1.00 95.94 129 GLY A N 1
ATOM 989 C CA . GLY A 1 129 ? 11.786 3.575 -15.974 1.00 95.94 129 GLY A CA 1
ATOM 990 C C . GLY A 1 129 ? 10.436 4.183 -16.366 1.00 95.94 129 GLY A C 1
ATOM 991 O O . GLY A 1 129 ? 10.160 4.396 -17.546 1.00 95.94 129 GLY A O 1
ATOM 992 N N . GLY A 1 130 ? 9.566 4.457 -15.393 1.00 96.81 130 GLY A N 1
ATOM 993 C CA . GLY A 1 130 ? 8.239 5.009 -15.642 1.00 96.81 130 GLY A CA 1
ATOM 994 C C . GLY A 1 130 ? 8.235 6.417 -16.245 1.00 96.81 130 GLY A C 1
ATOM 995 O O . GLY A 1 130 ? 9.065 7.273 -15.947 1.00 96.81 130 GLY A O 1
ATOM 996 N N . THR A 1 131 ? 7.230 6.673 -17.080 1.00 97.75 131 THR A N 1
ATOM 997 C CA . THR A 1 131 ? 6.954 7.990 -17.682 1.00 97.75 131 THR A CA 1
ATOM 998 C C . THR A 1 131 ? 6.098 8.879 -16.770 1.00 97.75 131 THR A C 1
ATOM 1000 O O . THR A 1 131 ? 5.530 8.410 -15.786 1.00 97.75 131 THR A O 1
ATOM 1003 N N . LEU A 1 132 ? 5.908 10.156 -17.130 1.00 9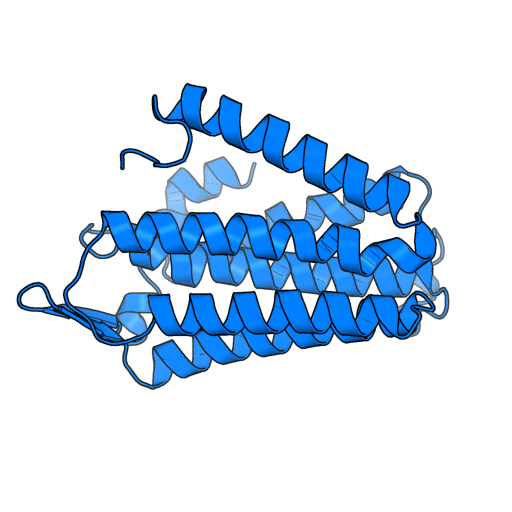7.88 132 LEU A N 1
ATOM 1004 C CA . LEU A 1 132 ? 5.040 11.091 -16.393 1.00 97.88 132 LEU A CA 1
ATOM 1005 C C . LEU A 1 132 ? 3.629 10.533 -16.119 1.00 97.88 132 LEU A C 1
ATOM 1007 O O . LEU A 1 132 ? 3.093 10.719 -15.029 1.00 97.88 132 LEU A O 1
ATOM 1011 N N . VAL A 1 133 ? 3.047 9.806 -17.079 1.00 97.94 133 VAL A N 1
ATOM 1012 C CA . VAL A 1 133 ? 1.716 9.189 -16.940 1.00 97.94 133 VAL A CA 1
ATOM 1013 C C . VAL A 1 133 ? 1.677 8.203 -15.768 1.00 97.94 133 VAL A C 1
ATOM 1015 O O . VAL A 1 133 ? 0.715 8.195 -15.002 1.00 97.94 133 VAL A O 1
ATOM 1018 N N . HIS A 1 134 ? 2.745 7.427 -15.572 1.00 98.31 134 HIS A N 1
ATOM 1019 C CA . HIS A 1 134 ? 2.860 6.482 -14.462 1.00 98.31 134 HIS A CA 1
ATOM 1020 C C . HIS A 1 134 ? 2.847 7.201 -13.115 1.00 98.31 134 HIS A C 1
ATOM 1022 O O . HIS A 1 134 ? 2.094 6.827 -12.217 1.00 98.31 134 HIS A O 1
ATOM 1028 N N . TYR A 1 135 ? 3.617 8.283 -12.990 1.00 98.25 135 TYR A N 1
ATOM 1029 C CA . TYR A 1 135 ? 3.648 9.086 -11.769 1.00 98.25 135 TYR A CA 1
ATOM 1030 C C . TYR A 1 135 ? 2.303 9.740 -11.460 1.00 98.25 135 TYR A C 1
ATOM 1032 O O . TYR A 1 135 ? 1.903 9.765 -10.300 1.00 98.25 135 TYR A O 1
ATOM 1040 N N . ILE A 1 136 ? 1.579 10.226 -12.474 1.00 98.31 136 ILE A N 1
ATOM 1041 C CA . ILE A 1 136 ? 0.229 10.782 -12.295 1.00 98.31 136 ILE A CA 1
ATOM 1042 C C . ILE A 1 136 ? -0.725 9.711 -11.749 1.00 98.31 136 ILE A C 1
ATOM 1044 O O . ILE A 1 136 ? -1.467 9.969 -10.801 1.00 98.31 136 ILE A O 1
ATOM 1048 N N . ILE A 1 137 ? -0.684 8.497 -12.302 1.00 98.06 137 ILE A N 1
ATOM 1049 C CA . ILE A 1 137 ? -1.547 7.389 -11.868 1.00 98.06 137 ILE A CA 1
ATOM 1050 C C . ILE A 1 137 ? -1.182 6.921 -10.452 1.00 98.06 137 ILE A C 1
ATOM 1052 O O . ILE A 1 137 ? -2.068 6.724 -9.620 1.00 98.06 137 ILE A O 1
ATOM 1056 N N . ILE A 1 138 ? 0.108 6.805 -10.127 1.00 98.12 138 ILE A N 1
ATOM 1057 C CA . ILE A 1 138 ? 0.548 6.478 -8.762 1.00 98.12 138 ILE A CA 1
ATOM 1058 C C . ILE A 1 138 ? 0.201 7.588 -7.772 1.00 98.12 138 ILE A C 1
ATOM 1060 O O . ILE A 1 138 ? -0.218 7.286 -6.652 1.00 98.12 138 ILE A O 1
ATOM 1064 N N . ALA A 1 139 ? 0.300 8.859 -8.164 1.00 98.38 139 ALA A N 1
ATOM 1065 C CA . ALA A 1 139 ? -0.153 9.975 -7.343 1.00 98.38 139 ALA A CA 1
ATOM 1066 C C . ALA A 1 139 ? -1.657 9.875 -7.065 1.00 98.38 139 ALA A C 1
ATOM 1068 O O . ALA A 1 139 ? -2.073 10.006 -5.915 1.00 98.38 139 ALA A O 1
ATOM 1069 N N . PHE A 1 140 ? -2.463 9.563 -8.083 1.00 98.31 140 PHE A N 1
ATOM 1070 C CA . PHE A 1 140 ? -3.901 9.346 -7.937 1.00 98.31 140 PHE A CA 1
ATOM 1071 C C . PHE A 1 140 ? -4.221 8.232 -6.929 1.00 98.31 140 PHE A C 1
ATOM 1073 O O . PHE A 1 140 ? -4.960 8.474 -5.972 1.00 98.31 140 PHE A O 1
ATOM 1080 N N . PHE A 1 141 ? -3.619 7.044 -7.070 1.00 97.94 141 PHE A N 1
ATOM 1081 C CA . PHE A 1 141 ? -3.814 5.959 -6.101 1.00 97.94 141 PHE A CA 1
ATOM 1082 C C . PHE A 1 141 ? -3.324 6.345 -4.702 1.00 97.94 141 PHE A C 1
ATOM 1084 O O . PHE A 1 141 ? -4.028 6.111 -3.724 1.00 97.94 141 PHE A O 1
ATOM 1091 N N . SER A 1 142 ? -2.164 6.993 -4.590 1.00 97.94 142 SER A N 1
ATOM 1092 C CA . SER A 1 142 ? -1.612 7.434 -3.302 1.00 97.94 142 SER A CA 1
ATOM 1093 C C . SER A 1 142 ? -2.541 8.419 -2.589 1.00 97.94 142 SER A C 1
ATOM 1095 O O . SER A 1 142 ? -2.790 8.275 -1.393 1.00 97.94 142 SER A O 1
ATOM 1097 N N . ILE A 1 143 ? -3.117 9.379 -3.319 1.00 98.31 143 ILE A N 1
ATOM 1098 C CA . ILE A 1 143 ? -4.107 10.322 -2.784 1.00 98.31 143 ILE A CA 1
ATOM 1099 C C . ILE A 1 14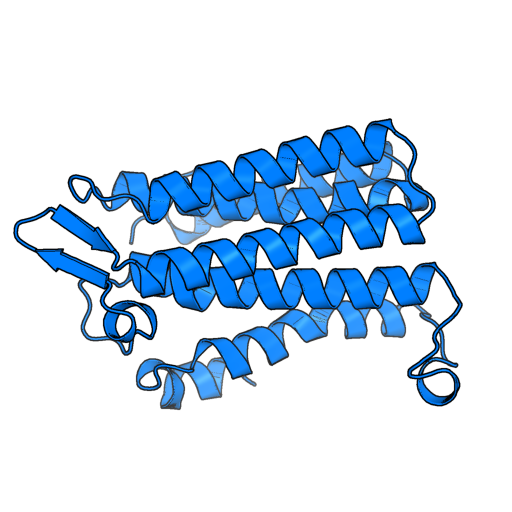3 ? -5.354 9.573 -2.313 1.00 98.31 143 ILE A C 1
ATOM 1101 O O . ILE A 1 143 ? -5.813 9.815 -1.199 1.00 98.31 143 ILE A O 1
ATOM 1105 N N . ILE A 1 144 ? -5.879 8.634 -3.108 1.00 98.06 144 ILE A N 1
ATOM 1106 C CA . ILE A 1 144 ? -7.030 7.810 -2.707 1.00 98.06 144 ILE A CA 1
ATOM 1107 C C . ILE A 1 144 ? -6.737 7.056 -1.411 1.00 98.06 144 ILE A C 1
ATOM 1109 O O . ILE A 1 144 ? -7.545 7.108 -0.486 1.00 98.06 144 ILE A O 1
ATOM 1113 N N . LEU A 1 145 ? -5.580 6.399 -1.307 1.00 97.25 145 LEU A N 1
ATOM 1114 C CA . LEU A 1 145 ? -5.195 5.644 -0.113 1.00 97.25 145 LEU A CA 1
ATOM 1115 C C . LEU A 1 145 ? -5.105 6.547 1.126 1.00 97.25 145 LEU A C 1
ATOM 1117 O O . LEU A 1 145 ? -5.606 6.184 2.188 1.00 97.25 145 LEU A O 1
ATOM 1121 N N . LEU A 1 146 ? -4.529 7.745 0.999 1.00 97.19 146 LEU A N 1
ATOM 1122 C CA . LEU A 1 146 ? -4.446 8.717 2.097 1.00 97.19 146 LEU A CA 1
ATOM 1123 C C . LEU A 1 146 ? -5.823 9.276 2.490 1.00 97.19 146 LEU A C 1
ATOM 1125 O O . LEU A 1 146 ? -6.101 9.482 3.674 1.00 97.19 146 LEU A O 1
ATOM 1129 N N . LEU A 1 147 ? -6.710 9.506 1.518 1.00 97.25 147 LEU A N 1
ATOM 1130 C CA . LEU A 1 147 ? -8.084 9.943 1.777 1.00 97.25 147 LEU A CA 1
ATOM 1131 C C . LEU A 1 147 ? -8.885 8.861 2.504 1.00 97.25 147 LEU A C 1
ATOM 1133 O O . LEU A 1 147 ? -9.562 9.167 3.486 1.00 97.25 147 LEU A O 1
ATOM 1137 N N . LEU A 1 148 ? -8.784 7.606 2.063 1.00 96.44 148 LEU A N 1
ATOM 1138 C CA . LEU A 1 148 ? -9.446 6.474 2.710 1.00 96.44 148 LEU A CA 1
ATOM 1139 C C . LEU A 1 148 ? -8.914 6.260 4.134 1.00 96.44 148 LEU A C 1
ATOM 1141 O O . LEU A 1 148 ? -9.715 6.087 5.051 1.00 96.44 148 LEU A O 1
ATOM 1145 N N . ASP A 1 149 ? -7.601 6.378 4.353 1.00 96.25 149 ASP A N 1
ATOM 1146 C CA . ASP A 1 149 ? -6.995 6.302 5.691 1.00 96.25 149 ASP A CA 1
ATOM 1147 C C . ASP A 1 149 ? -7.563 7.384 6.615 1.00 96.25 149 ASP A C 1
ATOM 1149 O O . ASP A 1 149 ? -8.057 7.096 7.709 1.00 96.25 149 ASP A O 1
ATOM 1153 N N . ARG A 1 150 ? -7.608 8.631 6.133 1.00 95.06 150 ARG A N 1
ATOM 1154 C CA . ARG A 1 15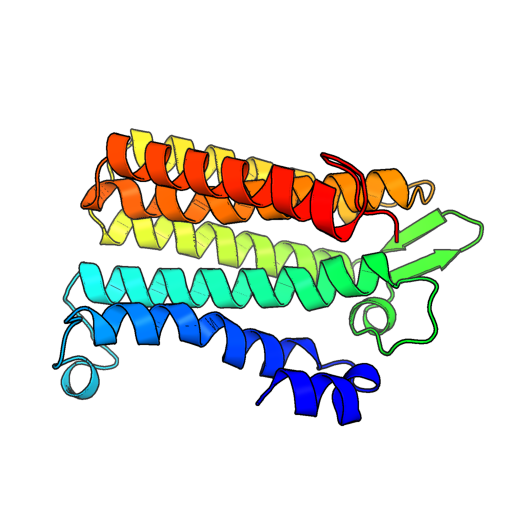0 ? -8.217 9.745 6.866 1.00 95.06 150 ARG A CA 1
ATOM 1155 C C . ARG A 1 150 ? -9.691 9.487 7.174 1.00 95.06 150 ARG A C 1
ATOM 1157 O O . ARG A 1 150 ? -10.151 9.815 8.269 1.00 95.06 150 ARG A O 1
ATOM 1164 N N . MET A 1 151 ? -10.442 8.920 6.230 1.00 93.06 151 MET A N 1
ATOM 1165 C CA . MET A 1 151 ? -11.848 8.565 6.433 1.00 93.06 151 MET A CA 1
ATOM 1166 C C . MET A 1 151 ? -12.017 7.470 7.487 1.00 93.06 151 MET A C 1
ATOM 1168 O O . MET A 1 151 ? -13.001 7.506 8.228 1.00 93.06 151 MET A O 1
ATOM 1172 N N . MET A 1 152 ? -11.094 6.512 7.575 1.00 92.38 152 MET A N 1
ATOM 1173 C CA . MET A 1 152 ? -11.120 5.438 8.571 1.00 92.38 152 MET A CA 1
ATOM 1174 C C . MET A 1 152 ? -10.721 5.934 9.961 1.00 92.38 152 MET A C 1
ATOM 1176 O O . MET A 1 152 ? -11.441 5.690 10.925 1.00 92.38 152 MET A O 1
ATOM 1180 N N . MET A 1 153 ? -9.628 6.691 10.051 1.00 93.81 153 MET A N 1
ATOM 1181 C CA . MET A 1 153 ? -9.004 7.109 11.312 1.00 93.81 153 MET A CA 1
ATOM 1182 C C . MET A 1 153 ? -9.550 8.433 11.880 1.00 93.81 153 MET A C 1
ATOM 1184 O O . MET A 1 153 ? -9.162 8.864 12.974 1.00 93.81 153 MET A O 1
ATOM 1188 N N . GLY A 1 154 ? -10.455 9.098 11.161 1.00 88.88 154 GLY A N 1
ATOM 1189 C CA . GLY A 1 154 ? -11.147 10.306 11.609 1.00 88.88 154 GLY A CA 1
ATOM 1190 C C . GLY A 1 154 ? -12.216 10.027 12.669 1.00 88.88 154 GLY A C 1
ATOM 1191 O O . GLY A 1 154 ? -12.928 9.030 12.598 1.00 88.88 154 GLY A O 1
ATOM 1192 N N . GLN A 1 155 ? -12.360 10.933 13.643 1.00 82.88 155 GLN A N 1
ATOM 1193 C CA . GLN A 1 155 ? -13.443 10.870 14.632 1.00 82.88 155 GLN A CA 1
ATOM 1194 C C . GLN A 1 155 ? -14.807 11.027 13.957 1.00 82.88 155 GLN A C 1
ATOM 1196 O O . GLN A 1 155 ? -15.025 11.977 13.205 1.00 82.88 155 GLN A O 1
ATOM 1201 N N . LYS A 1 156 ? -15.725 10.101 14.235 1.00 86.56 156 LYS A N 1
ATOM 1202 C CA . LYS A 1 156 ? -17.069 10.061 13.642 1.00 86.56 156 LYS A CA 1
ATOM 1203 C C . LYS A 1 156 ? -18.002 9.186 14.476 1.00 86.56 156 LYS A C 1
ATOM 1205 O O . LYS A 1 156 ? -17.543 8.414 15.318 1.00 86.56 156 LYS A O 1
ATOM 1210 N N . LEU A 1 157 ? -19.306 9.284 14.216 1.00 87.56 157 LEU A N 1
ATOM 1211 C CA . LEU A 1 157 ? -20.252 8.252 14.643 1.00 87.56 157 LEU A CA 1
ATOM 1212 C C . LEU A 1 157 ? -19.810 6.915 14.042 1.00 87.56 157 LEU A C 1
ATOM 1214 O O . LEU A 1 157 ? -19.509 6.839 12.845 1.00 87.56 157 LEU A O 1
ATOM 1218 N N . PHE A 1 158 ? -19.687 5.899 14.890 1.00 85.62 158 PHE A N 1
ATOM 1219 C CA . PHE A 1 158 ? -19.204 4.597 14.477 1.00 85.62 158 PHE A CA 1
ATOM 1220 C C . PHE A 1 158 ? -20.306 3.873 13.711 1.00 85.62 158 PHE A C 1
ATOM 1222 O O . PHE A 1 158 ? -21.333 3.490 14.259 1.00 85.62 158 PHE A O 1
ATOM 1229 N N . ASP A 1 159 ? -20.073 3.723 12.414 1.00 86.38 159 ASP A N 1
ATOM 1230 C CA . ASP A 1 159 ? -20.880 2.919 11.513 1.00 86.38 159 ASP A CA 1
ATOM 1231 C C . ASP A 1 159 ? -19.968 1.820 10.975 1.00 86.38 159 ASP A C 1
ATOM 1233 O O . ASP A 1 159 ? -19.110 2.062 10.114 1.00 86.38 159 ASP A O 1
ATOM 1237 N N . HIS A 1 160 ? -20.129 0.622 11.538 1.00 84.50 160 HIS A N 1
ATOM 1238 C CA . HIS A 1 160 ? -19.322 -0.547 11.203 1.00 84.50 160 HIS A CA 1
ATOM 1239 C C . HIS A 1 160 ? -19.455 -0.913 9.719 1.00 84.50 160 HIS A C 1
ATOM 1241 O O . HIS A 1 160 ? -18.453 -1.109 9.034 1.00 84.50 160 HIS A O 1
ATOM 1247 N N . ALA A 1 161 ? -20.665 -0.842 9.159 1.00 85.25 161 ALA A N 1
ATOM 1248 C CA . ALA A 1 161 ? -20.905 -1.140 7.749 1.00 85.25 161 ALA A CA 1
ATOM 1249 C C . ALA A 1 161 ? -20.214 -0.137 6.811 1.00 85.25 161 ALA A C 1
ATOM 1251 O O . ALA A 1 161 ? -19.679 -0.517 5.762 1.00 85.25 161 ALA A O 1
ATOM 1252 N N . ARG A 1 162 ? -20.204 1.151 7.169 1.00 86.56 162 ARG A N 1
ATOM 1253 C CA . ARG A 1 162 ? -19.459 2.175 6.422 1.00 86.56 162 ARG A CA 1
ATOM 1254 C C . ARG A 1 162 ? -17.951 1.990 6.560 1.00 86.56 162 ARG A C 1
ATOM 1256 O O . ARG A 1 162 ? -17.225 2.239 5.595 1.00 86.56 162 ARG A O 1
ATOM 1263 N N . MET A 1 163 ? -17.481 1.552 7.727 1.00 88.62 163 MET A N 1
ATOM 1264 C CA . MET A 1 163 ? -16.071 1.243 7.955 1.00 88.62 163 MET A CA 1
ATOM 1265 C C . MET A 1 163 ? -15.610 0.083 7.066 1.00 88.62 163 MET A C 1
ATOM 1267 O O . MET A 1 163 ? -14.667 0.262 6.298 1.00 88.62 163 MET A O 1
ATOM 1271 N N . LEU A 1 164 ? -16.343 -1.035 7.065 1.00 88.19 164 LEU A N 1
ATOM 1272 C CA . LEU A 1 164 ? -16.074 -2.194 6.206 1.00 88.19 164 LEU A CA 1
ATOM 1273 C C . LEU A 1 164 ? -16.035 -1.825 4.720 1.00 88.19 164 LEU A C 1
ATOM 1275 O O . LEU A 1 164 ? -15.157 -2.269 3.986 1.00 88.19 164 LEU A O 1
ATOM 1279 N N . ARG A 1 165 ? -16.950 -0.961 4.261 1.00 87.31 165 ARG A N 1
ATOM 1280 C CA . ARG A 1 165 ? -16.926 -0.469 2.874 1.00 87.31 165 ARG A CA 1
ATOM 1281 C C . ARG A 1 165 ? -15.662 0.338 2.571 1.00 87.31 165 ARG A C 1
ATOM 1283 O O . ARG A 1 165 ? -15.135 0.245 1.470 1.00 87.31 165 ARG A O 1
ATOM 1290 N N . THR A 1 166 ? -15.197 1.141 3.524 1.00 91.44 166 THR A N 1
ATOM 1291 C CA . THR A 1 166 ? -13.980 1.950 3.356 1.00 91.44 166 THR A CA 1
ATOM 1292 C C . THR A 1 166 ? -12.737 1.055 3.303 1.00 91.44 166 THR A C 1
ATOM 1294 O O . THR A 1 166 ? -11.884 1.280 2.451 1.00 91.44 166 THR A O 1
ATOM 1297 N N . MET A 1 167 ? -12.687 -0.001 4.124 1.00 91.25 167 MET A N 1
ATOM 1298 C CA . MET A 1 167 ? -11.635 -1.030 4.086 1.00 91.25 167 MET A CA 1
ATOM 1299 C C . MET A 1 167 ? -11.612 -1.772 2.747 1.00 91.25 167 MET A C 1
ATOM 1301 O O . MET A 1 167 ? -10.573 -1.853 2.109 1.00 91.25 167 MET A O 1
ATOM 1305 N N . ALA A 1 168 ? -12.769 -2.220 2.248 1.00 89.69 168 ALA A N 1
ATOM 1306 C CA . ALA A 1 168 ? -12.838 -2.889 0.947 1.00 89.69 168 ALA A CA 1
ATOM 1307 C C . ALA A 1 168 ? -12.330 -1.988 -0.197 1.00 89.69 168 ALA A C 1
ATOM 1309 O O . ALA A 1 168 ? -11.622 -2.443 -1.091 1.00 89.69 168 ALA A O 1
ATOM 1310 N N . LEU A 1 169 ? -12.651 -0.688 -0.164 1.00 91.75 169 LEU A N 1
ATOM 1311 C CA . LEU A 1 169 ? -12.115 0.275 -1.133 1.00 91.75 169 LEU A CA 1
ATOM 1312 C C . LEU A 1 169 ? -10.598 0.468 -0.984 1.00 91.75 169 LEU A C 1
ATOM 1314 O O . LEU A 1 169 ? -9.911 0.607 -1.994 1.00 91.75 169 LEU A O 1
ATOM 1318 N N . MET A 1 170 ? -10.077 0.463 0.246 1.00 94.62 170 MET A N 1
ATOM 1319 C CA . MET A 1 170 ? -8.640 0.549 0.526 1.00 94.62 170 MET A CA 1
ATOM 1320 C C . MET A 1 170 ? -7.894 -0.674 -0.018 1.00 94.62 170 MET A C 1
ATOM 1322 O O . MET A 1 170 ? -6.844 -0.528 -0.646 1.00 94.62 170 MET A O 1
ATOM 1326 N N . GLU A 1 171 ? -8.451 -1.869 0.163 1.00 91.94 171 GLU A N 1
ATOM 1327 C CA . GLU A 1 171 ? -7.895 -3.125 -0.342 1.00 91.94 171 GLU A CA 1
ATOM 1328 C C . GLU A 1 171 ? -7.855 -3.144 -1.873 1.00 91.94 171 GLU A C 1
ATOM 1330 O O . GLU A 1 171 ? -6.810 -3.415 -2.463 1.00 91.94 171 GLU A O 1
ATOM 1335 N N . VAL A 1 172 ? -8.951 -2.760 -2.533 1.00 91.81 172 VAL A N 1
ATOM 1336 C CA . VAL A 1 172 ? -9.007 -2.675 -4.001 1.00 91.81 172 VAL A CA 1
ATOM 1337 C C . VAL A 1 172 ? -8.013 -1.637 -4.531 1.00 91.81 172 VAL A C 1
ATOM 1339 O O . VAL A 1 172 ? -7.234 -1.935 -5.436 1.00 91.81 172 VAL A O 1
ATOM 1342 N N . ALA A 1 173 ? -7.991 -0.432 -3.953 1.00 95.25 173 ALA A N 1
ATOM 1343 C CA . ALA A 1 173 ? -7.093 0.636 -4.395 1.00 95.25 173 ALA A CA 1
ATOM 1344 C C . ALA A 1 173 ? -5.613 0.276 -4.198 1.00 95.25 173 ALA A C 1
ATOM 1346 O O . ALA A 1 173 ? -4.796 0.534 -5.080 1.00 95.25 173 ALA A O 1
ATOM 1347 N N . SER A 1 174 ? -5.260 -0.334 -3.063 1.00 95.00 174 SER A N 1
ATOM 1348 C CA . SER A 1 174 ? -3.877 -0.744 -2.784 1.00 95.00 174 SER A CA 1
ATOM 1349 C C . SER A 1 174 ? -3.449 -1.916 -3.670 1.00 95.00 174 SER A C 1
ATOM 1351 O O . SER A 1 174 ? -2.329 -1.933 -4.175 1.00 95.00 174 SER A O 1
ATOM 1353 N N . THR A 1 175 ? -4.368 -2.834 -3.970 1.00 93.19 175 THR A N 1
ATOM 1354 C CA . THR A 1 175 ? -4.120 -3.942 -4.899 1.00 93.19 175 THR A CA 1
ATOM 1355 C C . THR A 1 175 ? -3.903 -3.448 -6.328 1.00 93.19 175 THR A C 1
ATOM 1357 O O . THR A 1 175 ? -3.018 -3.959 -7.004 1.00 93.19 175 THR A O 1
ATOM 1360 N N . PHE A 1 176 ? -4.646 -2.440 -6.803 1.00 95.50 176 PHE A N 1
ATOM 1361 C CA . PHE A 1 176 ? -4.446 -1.874 -8.150 1.00 95.50 176 PHE A CA 1
ATOM 1362 C C . PHE A 1 176 ? -3.216 -0.984 -8.262 1.00 95.50 176 PHE A C 1
ATOM 1364 O O . PHE A 1 176 ? -2.655 -0.849 -9.349 1.00 95.50 176 PHE A O 1
ATOM 1371 N N . ALA A 1 177 ? -2.752 -0.409 -7.157 1.00 96.62 177 ALA A N 1
ATOM 1372 C CA . ALA A 1 177 ? -1.525 0.369 -7.173 1.00 96.62 177 ALA A CA 1
ATOM 1373 C C . ALA A 1 177 ? -0.308 -0.475 -7.605 1.00 96.62 177 ALA A C 1
ATOM 1375 O O . ALA A 1 177 ? 0.592 0.057 -8.247 1.00 96.62 177 ALA A O 1
ATOM 1376 N N . ILE A 1 178 ? -0.304 -1.789 -7.333 1.00 95.31 178 ILE A N 1
ATOM 1377 C CA . ILE A 1 178 ? 0.773 -2.713 -7.734 1.00 95.31 178 ILE A CA 1
ATOM 1378 C C . ILE A 1 178 ? 0.891 -2.848 -9.267 1.00 95.31 178 ILE A C 1
ATOM 1380 O O . ILE A 1 178 ? 1.941 -2.495 -9.802 1.00 95.31 178 ILE A O 1
ATOM 1384 N N . PRO A 1 179 ? -0.131 -3.311 -10.020 1.00 95.88 179 PRO A N 1
ATOM 1385 C CA . PRO A 1 179 ? -0.039 -3.405 -11.475 1.00 95.88 179 PRO A CA 1
ATOM 1386 C C . PRO A 1 179 ? 0.143 -2.037 -12.142 1.00 95.88 179 PRO A C 1
ATOM 1388 O O . PRO A 1 179 ? 0.765 -1.973 -13.198 1.00 95.88 179 PRO A O 1
ATOM 1391 N N . ALA A 1 180 ? -0.335 -0.942 -11.537 1.00 96.94 180 ALA A N 1
ATOM 1392 C CA . ALA A 1 180 ? -0.032 0.409 -12.014 1.00 96.94 180 ALA A CA 1
ATOM 1393 C C . ALA A 1 180 ? 1.448 0.791 -11.829 1.00 96.94 180 ALA A C 1
ATOM 1395 O O . ALA A 1 180 ? 2.013 1.482 -12.669 1.00 96.94 180 ALA A O 1
ATOM 1396 N N . ALA A 1 181 ? 2.090 0.342 -10.749 1.00 96.94 181 ALA A N 1
ATOM 1397 C CA . ALA A 1 181 ? 3.507 0.599 -10.501 1.00 96.94 181 ALA A CA 1
ATOM 1398 C C . ALA A 1 181 ? 4.426 -0.246 -11.398 1.00 96.94 181 ALA A C 1
ATOM 1400 O O . ALA A 1 181 ? 5.513 0.198 -11.755 1.00 96.94 181 ALA A O 1
ATOM 1401 N N . VAL A 1 182 ? 3.977 -1.445 -11.786 1.00 96.00 182 VAL A N 1
ATOM 1402 C CA . VAL A 1 182 ? 4.724 -2.385 -12.644 1.00 96.00 182 VAL A CA 1
ATOM 1403 C C . VAL A 1 182 ? 4.473 -2.155 -14.141 1.00 96.00 182 VAL A C 1
ATOM 1405 O O . VAL A 1 182 ? 5.223 -2.659 -14.978 1.00 96.00 182 VAL A O 1
ATOM 1408 N N . SER A 1 183 ? 3.476 -1.347 -14.516 1.00 97.19 183 SER A N 1
ATOM 1409 C CA . SER A 1 183 ? 3.149 -1.083 -15.924 1.00 97.19 183 SER A CA 1
ATOM 1410 C C . SER A 1 183 ? 4.279 -0.494 -16.787 1.00 97.19 183 SER A C 1
ATOM 1412 O O . SER A 1 183 ? 4.206 -0.721 -17.995 1.00 97.19 183 SER A O 1
ATOM 1414 N N . PRO A 1 184 ? 5.335 0.182 -16.267 1.00 96.94 184 PRO A N 1
ATOM 1415 C CA . PRO A 1 184 ? 6.493 0.533 -17.094 1.00 96.94 184 PRO A CA 1
ATOM 1416 C C . PRO A 1 184 ? 7.166 -0.681 -17.751 1.00 96.94 184 PRO A C 1
ATOM 1418 O O . PRO A 1 184 ? 7.726 -0.556 -18.834 1.00 96.94 184 PRO A O 1
ATOM 1421 N N . VAL A 1 185 ? 7.089 -1.852 -17.109 1.00 94.62 185 VAL A N 1
ATOM 1422 C CA . VAL A 1 185 ? 7.721 -3.098 -17.566 1.00 94.62 185 VAL A CA 1
ATOM 1423 C C . VAL A 1 185 ? 6.758 -3.941 -18.392 1.00 94.62 185 VAL A C 1
ATOM 1425 O O . VAL A 1 185 ? 7.112 -4.420 -19.463 1.00 94.62 185 VAL A O 1
ATOM 1428 N N . ILE A 1 186 ? 5.544 -4.156 -17.878 1.00 94.12 186 ILE A N 1
ATOM 1429 C CA . ILE A 1 186 ? 4.583 -5.095 -18.480 1.00 94.12 186 ILE A CA 1
ATOM 1430 C C . ILE A 1 186 ? 3.617 -4.427 -19.467 1.00 94.12 186 ILE A C 1
ATOM 1432 O O . ILE A 1 186 ? 2.857 -5.114 -20.144 1.00 94.12 186 ILE A O 1
ATOM 1436 N N . GLY A 1 187 ? 3.634 -3.095 -19.550 1.00 96.12 187 GLY A N 1
ATOM 1437 C CA . GLY A 1 187 ? 2.703 -2.307 -20.349 1.00 96.12 187 GLY A CA 1
ATOM 1438 C C . GLY A 1 187 ? 1.328 -2.136 -19.694 1.00 96.12 187 GLY A C 1
ATOM 1439 O O . GLY A 1 187 ? 0.887 -2.926 -18.858 1.00 96.12 187 GLY A O 1
ATOM 1440 N N . TRP A 1 188 ? 0.611 -1.082 -20.097 1.00 95.94 188 TRP A N 1
ATOM 1441 C CA . TRP A 1 188 ? -0.712 -0.763 -19.544 1.00 95.94 188 TRP A CA 1
ATOM 1442 C C . TRP A 1 188 ? -1.770 -1.827 -19.839 1.00 95.94 188 TRP A C 1
ATOM 1444 O O . TRP A 1 188 ? -2.637 -2.062 -19.002 1.00 95.94 188 TRP A O 1
ATOM 1454 N N . GLU A 1 189 ? -1.697 -2.487 -20.993 1.00 96.00 189 GLU A N 1
ATOM 1455 C CA . GLU A 1 189 ? -2.648 -3.529 -21.393 1.00 96.00 189 GLU A CA 1
ATOM 1456 C C . GLU A 1 189 ? -2.623 -4.713 -20.417 1.00 96.00 189 GLU A C 1
ATOM 1458 O O . GLU A 1 189 ? -3.665 -5.097 -19.878 1.00 96.00 189 GLU A O 1
ATOM 1463 N N . ALA A 1 190 ? -1.428 -5.229 -20.108 1.00 95.38 190 ALA A N 1
ATOM 1464 C CA . ALA A 1 190 ? -1.253 -6.303 -19.135 1.00 95.38 190 ALA A CA 1
ATOM 1465 C C . ALA A 1 190 ? -1.668 -5.859 -17.725 1.00 95.38 190 ALA A C 1
ATOM 1467 O O . ALA A 1 190 ? -2.366 -6.594 -17.023 1.00 95.38 190 ALA A O 1
ATOM 1468 N N . SER A 1 191 ? -1.310 -4.638 -17.316 1.00 95.81 191 SER A N 1
ATOM 1469 C CA . SER A 1 191 ? -1.716 -4.088 -16.019 1.00 95.81 191 SER A CA 1
ATOM 1470 C C . SER A 1 191 ? -3.235 -3.988 -15.869 1.00 95.81 191 SER A C 1
ATOM 1472 O O . SER A 1 191 ? -3.773 -4.384 -14.835 1.00 95.81 191 SER A O 1
ATOM 1474 N N . LEU A 1 192 ? -3.942 -3.507 -16.895 1.00 95.44 192 LEU A N 1
ATOM 1475 C CA . LEU A 1 192 ? -5.405 -3.425 -16.898 1.00 95.44 192 LEU A CA 1
ATOM 1476 C C . LEU A 1 192 ? -6.043 -4.813 -16.865 1.00 95.44 192 LEU A C 1
ATOM 1478 O O . LEU A 1 192 ? -6.986 -5.033 -16.105 1.00 95.44 192 LEU A O 1
ATOM 1482 N N . PHE A 1 193 ? -5.506 -5.765 -17.627 1.00 95.06 193 PHE A N 1
ATOM 1483 C CA . PHE A 1 193 ? -5.964 -7.151 -17.597 1.00 95.06 193 PHE A CA 1
ATOM 1484 C C . PHE A 1 193 ? -5.841 -7.762 -16.192 1.00 95.06 193 PHE A C 1
ATOM 1486 O O . PHE A 1 193 ? -6.799 -8.347 -15.684 1.00 95.06 193 PHE A O 1
ATOM 1493 N N . ILE A 1 194 ? -4.712 -7.541 -15.511 1.00 93.25 194 ILE A N 1
ATOM 1494 C CA . ILE A 1 194 ? -4.501 -7.981 -14.123 1.00 93.25 194 ILE A CA 1
ATOM 1495 C C . ILE A 1 194 ? -5.498 -7.311 -13.167 1.00 93.25 194 ILE A C 1
ATOM 1497 O O . ILE A 1 194 ? -6.054 -7.981 -12.294 1.00 93.25 194 ILE A O 1
ATOM 1501 N N . MET A 1 195 ? -5.762 -6.008 -13.308 1.00 94.06 195 MET A N 1
ATOM 1502 C CA . MET A 1 195 ? -6.766 -5.316 -12.485 1.00 94.06 195 MET A CA 1
ATOM 1503 C C . MET A 1 195 ? -8.169 -5.906 -12.693 1.00 94.06 195 MET A C 1
ATOM 1505 O O . MET A 1 195 ? -8.879 -6.161 -11.720 1.00 94.06 195 MET A O 1
ATOM 1509 N N . ILE A 1 196 ? -8.552 -6.183 -13.944 1.00 92.12 196 ILE A N 1
ATOM 1510 C CA . ILE A 1 196 ? -9.845 -6.792 -14.286 1.00 92.12 196 ILE A CA 1
ATOM 1511 C C . ILE A 1 196 ? -9.966 -8.185 -13.672 1.00 92.12 196 ILE A C 1
ATOM 1513 O O . ILE A 1 196 ? -10.995 -8.484 -13.065 1.00 92.12 196 ILE A O 1
ATOM 1517 N N . ILE A 1 197 ? -8.929 -9.022 -13.776 1.00 90.00 197 ILE A N 1
ATOM 1518 C CA . ILE A 1 197 ? -8.914 -10.350 -13.146 1.00 90.00 197 ILE A CA 1
ATOM 1519 C C . ILE A 1 197 ? -9.075 -10.228 -11.632 1.00 90.00 197 ILE A C 1
ATOM 1521 O O . ILE A 1 197 ? -9.892 -10.943 -11.055 1.00 90.00 197 ILE A O 1
ATOM 1525 N N . ASN A 1 198 ? -8.360 -9.300 -10.989 1.00 85.75 198 ASN A N 1
ATOM 1526 C CA . ASN A 1 198 ? -8.460 -9.099 -9.543 1.00 85.75 198 ASN A CA 1
ATOM 1527 C C . ASN A 1 198 ? -9.888 -8.738 -9.110 1.00 85.75 198 ASN A C 1
ATOM 1529 O O . ASN A 1 198 ? -10.405 -9.344 -8.175 1.00 85.75 198 ASN A O 1
ATOM 1533 N N . ILE A 1 199 ? -10.572 -7.826 -9.813 1.00 84.19 199 ILE A N 1
ATOM 1534 C CA . ILE A 1 199 ? -11.993 -7.520 -9.541 1.00 84.19 199 ILE A CA 1
ATOM 1535 C C . ILE A 1 199 ? -12.870 -8.744 -9.784 1.00 84.19 199 ILE A C 1
ATOM 1537 O O . ILE A 1 199 ? -13.736 -9.069 -8.970 1.00 84.19 199 ILE A O 1
ATOM 1541 N N . SER A 1 200 ? -12.656 -9.404 -10.921 1.00 82.25 200 SER A N 1
ATOM 1542 C CA . SER A 1 200 ? -13.463 -10.537 -11.371 1.00 82.25 200 SER A CA 1
ATOM 1543 C C . SER A 1 200 ? -13.319 -11.744 -10.456 1.00 82.25 200 SER A C 1
ATOM 1545 O O . SER A 1 200 ? -14.226 -12.560 -10.401 1.00 82.25 200 SER A O 1
ATOM 1547 N N . TYR A 1 201 ? -12.218 -11.849 -9.716 1.00 78.94 201 TYR A N 1
ATOM 1548 C CA . TYR A 1 201 ? -12.046 -12.814 -8.638 1.00 78.94 201 TYR A CA 1
ATOM 1549 C C . TYR A 1 201 ? -12.650 -12.310 -7.319 1.00 78.94 201 TYR A C 1
ATOM 1551 O O . TYR A 1 201 ? -13.393 -13.035 -6.658 1.00 78.94 201 TYR A O 1
ATOM 1559 N N . PHE A 1 202 ? -12.387 -11.053 -6.951 1.00 75.38 202 PHE A N 1
ATOM 1560 C CA . PHE A 1 202 ? -12.822 -10.462 -5.683 1.00 75.38 202 PHE A CA 1
ATOM 1561 C C . PHE A 1 202 ? -14.348 -10.429 -5.530 1.00 75.38 202 PHE A C 1
ATOM 1563 O O . PHE A 1 202 ? -14.875 -10.788 -4.478 1.00 75.38 202 PHE A O 1
ATOM 1570 N N . VAL A 1 203 ? -15.082 -10.034 -6.575 1.00 74.25 203 VAL A N 1
ATOM 1571 C CA . VAL A 1 203 ? -16.547 -9.881 -6.518 1.00 74.25 203 VAL A CA 1
ATOM 1572 C C . VAL A 1 203 ? -17.268 -11.230 -6.334 1.00 74.25 203 VAL A C 1
ATOM 1574 O O . VAL A 1 203 ? -18.092 -11.338 -5.418 1.00 74.25 203 VAL A O 1
ATOM 1577 N N . PRO A 1 204 ? -16.982 -12.288 -7.120 1.00 73.69 204 PRO A N 1
ATOM 1578 C CA . PRO A 1 204 ? -17.567 -13.607 -6.899 1.00 73.69 204 PRO A CA 1
ATOM 1579 C C . PRO A 1 204 ? -17.099 -14.254 -5.603 1.00 73.69 204 PRO A C 1
ATOM 1581 O O . PRO A 1 204 ? -17.915 -14.884 -4.937 1.00 73.69 204 PRO A O 1
ATOM 1584 N N . MET A 1 205 ? -15.831 -14.082 -5.217 1.00 69.88 205 MET A N 1
ATOM 1585 C CA . MET A 1 205 ? -15.322 -14.668 -3.977 1.00 69.88 205 MET A CA 1
ATOM 1586 C C . MET A 1 205 ? -15.990 -14.039 -2.752 1.00 69.88 205 MET A C 1
ATOM 1588 O O . MET A 1 205 ? -16.417 -14.754 -1.849 1.00 69.88 205 MET A O 1
ATOM 1592 N N . ASN A 1 206 ? -16.204 -12.720 -2.756 1.00 67.81 206 ASN A N 1
ATOM 1593 C CA . ASN A 1 206 ? -17.000 -12.067 -1.718 1.00 67.81 206 ASN A CA 1
ATOM 1594 C C . ASN A 1 206 ? -18.453 -12.545 -1.713 1.00 67.81 206 ASN A C 1
ATOM 1596 O O . ASN A 1 206 ? -19.004 -12.806 -0.642 1.00 67.81 206 ASN A O 1
ATOM 1600 N N . ARG A 1 207 ? -19.060 -12.738 -2.890 1.00 68.44 207 ARG A N 1
ATOM 1601 C CA . ARG A 1 207 ? -20.413 -13.302 -2.987 1.00 68.44 207 ARG A CA 1
ATOM 1602 C C . ARG A 1 207 ? -20.480 -14.726 -2.446 1.00 68.44 207 ARG A C 1
ATOM 1604 O O . ARG A 1 207 ? -21.457 -15.059 -1.785 1.00 68.44 207 ARG A O 1
ATOM 1611 N N . PHE A 1 208 ? -19.472 -15.544 -2.718 1.00 68.69 208 PHE A N 1
ATOM 1612 C CA . PHE A 1 208 ? -19.396 -16.924 -2.258 1.00 68.69 208 PHE A CA 1
ATOM 1613 C C . PHE A 1 208 ? -19.206 -17.008 -0.740 1.00 68.69 208 PHE A C 1
ATOM 1615 O O . PHE A 1 208 ? -19.948 -17.721 -0.073 1.00 68.69 208 PHE A O 1
ATOM 1622 N N . LEU A 1 209 ? -18.260 -16.244 -0.187 1.00 60.81 209 LEU A N 1
ATOM 1623 C CA . LEU A 1 209 ? -17.925 -16.282 1.239 1.00 60.81 209 LEU A CA 1
ATOM 1624 C C . LEU A 1 209 ? -18.976 -15.600 2.123 1.00 60.81 209 LEU A C 1
ATOM 1626 O O . LEU A 1 209 ? -19.237 -16.063 3.230 1.00 60.81 209 LEU A O 1
ATOM 1630 N N . TRP A 1 210 ? -19.580 -14.505 1.652 1.00 55.03 210 TRP A N 1
ATOM 1631 C CA . TRP A 1 210 ? -20.399 -13.618 2.490 1.00 55.03 210 TRP A CA 1
ATOM 1632 C C . TRP A 1 210 ? -21.842 -13.441 1.998 1.00 55.03 210 TRP A C 1
ATOM 1634 O O . TRP A 1 210 ? -22.630 -12.734 2.632 1.00 55.03 210 TRP A O 1
ATOM 1644 N N . GLY A 1 211 ? -22.210 -14.057 0.869 1.00 58.56 211 GLY A N 1
ATOM 1645 C CA . GLY A 1 211 ? -23.544 -13.938 0.269 1.00 58.56 211 GLY A CA 1
ATOM 1646 C C . GLY A 1 211 ? -23.839 -12.565 -0.350 1.00 58.56 211 GLY A C 1
ATOM 1647 O O . GLY A 1 211 ? -24.992 -12.255 -0.649 1.00 58.56 211 GLY A O 1
ATOM 1648 N N . THR A 1 212 ? -22.828 -11.713 -0.528 1.00 53.81 212 THR A N 1
ATOM 1649 C CA . THR A 1 212 ? -22.963 -10.302 -0.927 1.00 53.81 212 THR A CA 1
ATOM 1650 C C . THR A 1 212 ? -21.875 -9.902 -1.930 1.00 53.81 212 THR A C 1
ATOM 1652 O O . THR A 1 212 ? -20.747 -10.366 -1.862 1.00 53.81 212 THR A O 1
ATOM 1655 N N . LEU A 1 213 ? -22.185 -9.007 -2.875 1.00 52.19 213 LEU A N 1
ATOM 1656 C CA . LEU A 1 213 ? -21.235 -8.637 -3.942 1.00 52.19 213 LEU A CA 1
ATOM 1657 C C . LEU A 1 213 ? -20.096 -7.712 -3.475 1.00 52.19 213 LEU A C 1
ATOM 1659 O O . LEU A 1 213 ? -18.995 -7.777 -4.005 1.00 52.19 213 LEU A O 1
ATOM 1663 N N . ILE A 1 214 ? -20.371 -6.818 -2.518 1.00 50.41 214 ILE A N 1
ATOM 1664 C CA . ILE A 1 214 ? -19.444 -5.743 -2.095 1.00 50.41 214 ILE A CA 1
ATOM 1665 C C . ILE A 1 214 ? -19.302 -5.677 -0.561 1.00 50.41 214 ILE A C 1
ATOM 1667 O O . ILE A 1 214 ? -18.445 -4.976 -0.034 1.00 50.41 214 ILE A O 1
ATOM 1671 N N . LYS A 1 215 ? -20.167 -6.370 0.189 1.00 48.69 215 LYS A N 1
ATOM 1672 C CA . LYS A 1 215 ? -20.409 -6.078 1.608 1.00 48.69 215 LYS A CA 1
ATOM 1673 C C . LYS A 1 215 ? -20.159 -7.311 2.485 1.00 48.69 215 LYS A C 1
ATOM 1675 O O . LYS A 1 215 ? -21.113 -8.057 2.685 1.00 48.69 215 LYS A O 1
ATOM 1680 N N . PRO A 1 216 ? -18.954 -7.564 3.018 1.00 40.28 216 PRO A N 1
ATOM 1681 C CA . PRO A 1 216 ? -18.768 -8.697 3.925 1.00 40.28 216 PRO A CA 1
ATOM 1682 C C . PRO A 1 216 ? -19.757 -8.590 5.103 1.00 40.28 216 PRO A C 1
ATOM 1684 O O . PRO A 1 216 ? -19.878 -7.530 5.716 1.00 40.28 216 PRO A O 1
ATOM 1687 N N . ARG A 1 217 ? -20.539 -9.652 5.349 1.00 38.41 217 ARG A N 1
ATOM 1688 C CA . ARG A 1 217 ? -21.414 -9.781 6.525 1.00 38.41 217 ARG A CA 1
ATOM 1689 C C . ARG A 1 217 ? -20.573 -10.372 7.649 1.00 38.41 217 ARG A C 1
ATOM 1691 O O . ARG A 1 217 ? -20.452 -11.589 7.742 1.00 38.41 217 ARG A O 1
ATOM 1698 N N . VAL A 1 218 ? -19.963 -9.505 8.441 1.00 45.34 218 VAL A N 1
ATOM 1699 C CA . VAL A 1 218 ? -19.267 -9.855 9.684 1.00 45.34 218 VAL A CA 1
ATOM 1700 C C . VAL A 1 218 ? -19.697 -8.852 10.724 1.00 45.34 218 VAL A C 1
ATOM 1702 O O . VAL A 1 218 ? -19.617 -7.650 10.387 1.00 45.34 218 VAL A O 1
#

pLDDT: mean 85.4, std 13.76, range [38.41, 98.38]